Protein AF-A0A813GD10-F1 (afdb_monomer)

Sequence (220 aa):
MATANKQLLLKVVERIVGRTVEEEVDLGYETLPDTAGYKSSVVVMCLGNIDFAGPPCRTIEAAEDAAARKALGAFASAGALAQGPAKQLRLPQQPQVPPPPMMKTPTAKAPPGGRPLQTQWPPAPMHAISFAVKEEIQLLCHEAPLVKKLKTGNQIPHQQFFQQPTSVAEAASQIANAKGNLNQLISKLLGRSLDKADVEFTANELQGGNEFDCDARLVV

Solvent-accessible surface area (backbone atoms only — not comparable to full-atom values): 14039 Å² total; per-residue (Å²): 131,85,49,74,41,48,57,50,38,51,57,53,50,23,64,69,72,71,47,93,70,48,60,87,78,32,42,47,76,50,76,44,85,46,99,79,33,18,31,12,32,34,29,35,45,83,77,75,56,47,73,26,71,20,63,68,21,83,40,64,70,56,2,44,36,36,4,30,47,46,41,46,52,52,46,58,72,70,48,60,68,72,65,58,79,74,72,73,74,73,68,75,78,72,78,84,72,76,81,76,82,83,74,86,77,79,92,77,84,84,82,92,86,78,80,86,78,81,80,78,75,79,80,76,70,72,72,64,57,62,51,59,56,51,56,56,53,52,58,71,64,67,76,66,82,89,77,79,88,81,91,78,91,79,94,70,94,73,73,94,67,87,74,74,64,92,42,73,71,50,42,53,51,54,52,54,52,52,54,52,53,50,53,54,50,52,20,62,76,68,74,45,88,74,56,80,80,37,50,47,77,48,75,44,80,41,96,78,87,80,50,71,49,76,48,78,45,80,50,129

Foldseek 3Di:
DQDPLNVVLQVLVCQLLVHRDDCVPQKDKDWDADPQAIKIKIFGVSVPRDIFTFDHDNDPNVNSSRNSVRVVVVCVVLCSVVCDPPPPPPPPPDPPDDDPPDDDDDDDDDDPDDDDDDDDDDDDDPVVLQSVLVVVVVVVPPPPDPDDDDDDDDDDPDDDDDDDQPDPVSVVVVVVVVVVVSQVVSCVVVVHHDDPVQKDWDWDDDPPNPDIDIDIDGRD

Radius of gyration: 26.59 Å; Cα contacts (8 Å, |Δi|>4): 189; chains: 1; bounding box: 62×78×59 Å

Nearest PDB structures (foldseek):
  2db2-assembly1_A  TM=7.242E-01  e=1.914E-02  Homo sapiens
  6i3r-assembly1_A  TM=2.871E-01  e=1.244E-02  Drosophila melanogaster

Mean predicted aligned error: 18.16 Å

pLDDT: mean 73.55, std 21.77, range [34.91, 98.5]

Organism: Polarella glacialis (NCBI:txid89957)

Structure (mmCIF, N/CA/C/O backbone):
data_AF-A0A813GD10-F1
#
_entry.id   AF-A0A813GD10-F1
#
loop_
_atom_site.group_PDB
_atom_site.id
_atom_site.type_symbol
_atom_site.label_atom_id
_atom_site.label_alt_id
_atom_site.label_comp_id
_atom_site.label_asym_id
_atom_site.label_entity_id
_atom_site.label_seq_id
_atom_site.pdbx_PDB_ins_code
_atom_site.Cartn_x
_atom_site.Cartn_y
_atom_site.Cartn_z
_atom_site.occupancy
_atom_site.B_iso_or_equiv
_atom_site.auth_seq_id
_atom_site.auth_comp_id
_atom_site.auth_asym_id
_atom_site.auth_atom_id
_atom_site.pdbx_PDB_model_num
ATOM 1 N N . MET A 1 1 ? 2.868 12.737 -14.064 1.00 69.44 1 MET A N 1
ATOM 2 C CA . MET A 1 1 ? 1.414 12.455 -14.021 1.00 69.44 1 MET A CA 1
ATOM 3 C C . MET A 1 1 ? 1.203 11.284 -13.076 1.00 69.44 1 MET A C 1
ATOM 5 O O . MET A 1 1 ? 1.984 10.347 -13.155 1.00 69.44 1 MET A O 1
ATOM 9 N N . ALA A 1 2 ? 0.208 11.321 -12.187 1.00 80.44 2 ALA A N 1
ATOM 10 C CA . ALA A 1 2 ? -0.085 10.173 -11.325 1.00 80.44 2 ALA A CA 1
ATOM 11 C C . ALA A 1 2 ? -0.602 8.994 -12.168 1.00 80.44 2 ALA A C 1
ATOM 13 O O . ALA A 1 2 ? -1.498 9.179 -12.996 1.00 80.44 2 ALA A O 1
ATOM 14 N N . THR A 1 3 ? -0.042 7.796 -11.975 1.00 92.31 3 THR A N 1
ATOM 15 C CA . THR A 1 3 ? -0.497 6.588 -12.678 1.00 92.31 3 THR A CA 1
ATOM 16 C C . THR A 1 3 ? -1.867 6.139 -12.158 1.00 92.31 3 THR A C 1
ATOM 18 O O . THR A 1 3 ? -2.314 6.546 -11.080 1.00 92.31 3 THR A O 1
ATOM 21 N N . ALA A 1 4 ? -2.556 5.283 -12.917 1.00 95.31 4 ALA A N 1
ATOM 22 C CA . ALA A 1 4 ? -3.886 4.802 -12.546 1.00 95.31 4 ALA A CA 1
ATOM 23 C C . ALA A 1 4 ? -3.896 4.093 -11.177 1.00 95.31 4 ALA A C 1
ATOM 25 O O . ALA A 1 4 ? -4.815 4.313 -10.384 1.00 95.31 4 ALA A O 1
ATOM 26 N N . ASN A 1 5 ? -2.861 3.300 -10.862 1.00 97.31 5 ASN A N 1
ATOM 27 C CA . ASN A 1 5 ? -2.792 2.592 -9.582 1.00 97.31 5 ASN A CA 1
ATOM 28 C C . ASN A 1 5 ? -2.482 3.525 -8.407 1.00 97.31 5 ASN A C 1
ATOM 30 O O . ASN A 1 5 ? -3.017 3.300 -7.324 1.00 97.31 5 ASN A O 1
ATOM 34 N N . LYS A 1 6 ? -1.711 4.603 -8.609 1.00 96.31 6 LYS A N 1
ATOM 35 C CA . LYS A 1 6 ? -1.476 5.617 -7.565 1.00 96.31 6 LYS A CA 1
ATOM 36 C C . LYS A 1 6 ? -2.771 6.301 -7.135 1.00 96.31 6 LYS A C 1
ATOM 38 O O . LYS A 1 6 ? -3.069 6.376 -5.946 1.00 96.31 6 LYS A O 1
ATOM 43 N N . GLN A 1 7 ? -3.582 6.732 -8.103 1.00 96.31 7 GLN A N 1
ATOM 44 C CA . GLN A 1 7 ? -4.877 7.357 -7.812 1.00 96.31 7 GLN A CA 1
ATOM 45 C C . GLN A 1 7 ? -5.851 6.388 -7.137 1.00 96.31 7 GLN A C 1
ATOM 47 O O . GLN A 1 7 ? -6.640 6.788 -6.280 1.00 96.31 7 GLN A O 1
ATOM 52 N N . LEU A 1 8 ? -5.823 5.111 -7.529 1.00 96.75 8 LEU A N 1
ATOM 53 C CA . LEU A 1 8 ? -6.654 4.093 -6.899 1.00 96.75 8 LEU A CA 1
ATOM 54 C C . LEU A 1 8 ? -6.208 3.826 -5.455 1.00 96.75 8 LEU A C 1
ATOM 56 O O . LEU A 1 8 ? -7.061 3.741 -4.575 1.00 96.75 8 LEU A O 1
ATOM 60 N N . LEU A 1 9 ? -4.897 3.750 -5.208 1.00 96.81 9 LEU A N 1
ATOM 61 C CA . LEU A 1 9 ? -4.332 3.589 -3.870 1.00 96.81 9 LEU A CA 1
ATOM 62 C C . LEU A 1 9 ? -4.728 4.752 -2.958 1.00 96.81 9 LEU A C 1
ATOM 64 O O . LEU A 1 9 ? -5.244 4.496 -1.876 1.00 96.81 9 LEU A O 1
ATOM 68 N N . LEU A 1 10 ? -4.590 5.999 -3.423 1.00 96.31 10 LEU A N 1
ATOM 69 C CA . LEU A 1 10 ? -5.046 7.190 -2.697 1.00 96.31 10 LEU A CA 1
ATOM 70 C C . LEU A 1 10 ? -6.501 7.047 -2.239 1.00 96.31 10 LEU A C 1
ATOM 72 O O . LEU A 1 10 ? -6.774 7.120 -1.048 1.00 96.31 10 LEU A O 1
ATOM 76 N N . LYS A 1 11 ? -7.424 6.720 -3.151 1.00 96.12 11 LYS A N 1
ATOM 77 C CA . LYS A 1 11 ? -8.853 6.553 -2.819 1.00 96.12 11 LYS A CA 1
ATOM 78 C C . LYS A 1 11 ? -9.119 5.446 -1.799 1.00 96.12 11 LYS A C 1
ATOM 80 O O . LYS A 1 11 ? -10.057 5.547 -1.006 1.00 96.12 11 LYS A O 1
ATOM 85 N N . VAL A 1 12 ? -8.351 4.357 -1.852 1.00 96.06 12 VAL A N 1
ATOM 86 C CA . VAL A 1 12 ? -8.464 3.264 -0.878 1.00 96.06 12 VAL A CA 1
ATOM 87 C C . VAL A 1 12 ? -7.982 3.734 0.490 1.00 96.06 12 VAL A C 1
ATOM 89 O O . VAL A 1 12 ? -8.696 3.548 1.470 1.00 96.06 12 VAL A O 1
ATOM 92 N N . VAL A 1 13 ? -6.830 4.398 0.554 1.00 95.75 13 VAL A N 1
ATOM 93 C CA . VAL A 1 13 ? -6.274 4.919 1.807 1.00 95.75 13 VAL A CA 1
ATOM 94 C C . VAL A 1 13 ? -7.184 6.000 2.401 1.00 95.75 13 VAL A C 1
ATOM 96 O O . VAL A 1 13 ? -7.500 5.928 3.584 1.00 95.75 13 VAL A O 1
ATOM 99 N N . GLU A 1 14 ? -7.719 6.923 1.597 1.00 96.00 14 GLU A N 1
ATOM 100 C CA . GLU A 1 14 ? -8.710 7.924 2.034 1.00 96.00 14 GLU A CA 1
ATOM 101 C C . GLU A 1 14 ? -9.935 7.277 2.684 1.00 96.00 14 GLU A C 1
ATOM 103 O O . GLU A 1 14 ? -10.419 7.735 3.721 1.00 96.00 14 GLU A O 1
ATOM 108 N N . ARG A 1 15 ? -10.427 6.177 2.101 1.00 94.44 15 ARG A N 1
ATOM 109 C CA . ARG A 1 15 ? -11.555 5.427 2.662 1.00 94.44 15 ARG A CA 1
ATOM 110 C C . ARG A 1 15 ? -11.208 4.794 4.010 1.00 94.44 15 ARG A C 1
ATOM 112 O O . ARG A 1 15 ? -12.066 4.790 4.886 1.00 94.44 15 ARG A O 1
ATOM 119 N N . ILE A 1 16 ? -9.999 4.255 4.159 1.00 92.69 16 ILE A N 1
ATOM 120 C CA . ILE A 1 16 ? -9.554 3.583 5.389 1.00 92.69 16 ILE A CA 1
ATOM 121 C C . ILE A 1 16 ? -9.336 4.601 6.512 1.00 92.69 16 ILE A C 1
ATOM 123 O O . ILE A 1 16 ? -9.798 4.391 7.630 1.00 92.69 16 ILE A O 1
ATOM 127 N N . VAL A 1 17 ? -8.656 5.712 6.219 1.00 94.31 17 VAL A N 1
ATOM 128 C CA . VAL A 1 17 ? -8.309 6.727 7.226 1.00 94.31 17 VAL A CA 1
ATOM 129 C C . VAL A 1 17 ? -9.511 7.628 7.549 1.00 94.31 17 VAL A C 1
ATOM 131 O O . VAL A 1 17 ? -9.606 8.167 8.649 1.00 94.31 17 VAL A O 1
ATOM 134 N N . GLY A 1 18 ? -10.448 7.800 6.612 1.00 94.31 18 GLY A N 1
ATOM 135 C CA . GLY A 1 18 ? -11.627 8.651 6.796 1.00 94.31 18 GLY A CA 1
ATOM 136 C C . GLY A 1 18 ? -11.335 10.154 6.707 1.00 94.31 18 GLY A C 1
ATOM 137 O O . GLY A 1 18 ? -12.137 10.964 7.171 1.00 94.31 18 GLY A O 1
ATOM 138 N N . ARG A 1 19 ? -10.202 10.539 6.109 1.00 95.38 19 ARG A N 1
ATOM 139 C CA . ARG A 1 19 ? -9.836 11.927 5.781 1.00 95.38 19 ARG A CA 1
ATOM 140 C C . ARG A 1 19 ? -9.257 12.007 4.371 1.00 95.38 19 ARG A C 1
ATOM 142 O O . ARG A 1 19 ? -8.894 10.983 3.798 1.00 95.38 19 ARG A O 1
ATOM 149 N N . THR A 1 20 ? -9.133 13.223 3.848 1.00 96.69 20 THR A N 1
ATOM 150 C CA . THR A 1 20 ? -8.376 13.486 2.619 1.00 96.69 20 THR A CA 1
ATOM 151 C C . THR A 1 20 ? -6.901 13.149 2.837 1.00 96.69 20 THR A C 1
ATOM 153 O O . THR A 1 20 ? -6.334 13.482 3.885 1.00 96.69 20 THR A O 1
ATOM 156 N N . VAL A 1 21 ? -6.309 12.465 1.862 1.00 96.75 21 VAL A N 1
ATOM 157 C CA . VAL A 1 21 ? -4.923 11.986 1.888 1.00 96.75 21 VAL A CA 1
ATOM 158 C C . VAL A 1 21 ? -4.139 12.770 0.847 1.00 96.75 21 VAL A C 1
ATOM 160 O O . VAL A 1 21 ? -4.558 12.863 -0.306 1.00 96.75 21 VAL A O 1
ATOM 163 N N . GLU A 1 22 ? -3.009 13.341 1.247 1.00 95.88 22 GLU A N 1
ATOM 164 C CA . GLU A 1 22 ? -2.137 14.095 0.345 1.00 95.88 22 GLU A CA 1
ATOM 165 C C . GLU A 1 22 ? -0.986 13.204 -0.119 1.00 95.88 22 GLU A C 1
ATOM 167 O O . GLU A 1 22 ? -0.310 12.590 0.703 1.00 95.88 22 GLU A O 1
ATOM 172 N N . GLU A 1 23 ? -0.748 13.128 -1.434 1.00 93.94 23 GLU A N 1
ATOM 173 C CA . GLU A 1 23 ? 0.277 12.235 -1.998 1.00 93.94 23 GLU A CA 1
ATOM 174 C C . GLU A 1 23 ? 1.654 12.501 -1.374 1.00 93.94 23 GLU A C 1
ATOM 176 O O . GLU A 1 23 ? 2.290 11.565 -0.919 1.00 93.94 23 GLU A O 1
ATOM 181 N N . GLU A 1 24 ? 2.076 13.761 -1.247 1.00 92.62 24 GLU A N 1
ATOM 182 C CA . GLU A 1 24 ? 3.416 14.107 -0.743 1.00 92.62 24 GLU A CA 1
ATOM 183 C C . GLU A 1 24 ? 3.611 13.867 0.763 1.00 92.62 24 GLU A C 1
ATOM 185 O O . GLU A 1 24 ? 4.741 13.672 1.209 1.00 92.62 24 GLU A O 1
ATOM 190 N N . VAL A 1 25 ? 2.533 13.897 1.550 1.00 96.88 25 VAL A N 1
ATOM 191 C CA . VAL A 1 25 ? 2.600 13.824 3.021 1.00 96.88 25 VAL A CA 1
ATOM 192 C C . VAL A 1 25 ? 2.298 12.417 3.520 1.00 96.88 25 VAL A C 1
ATOM 194 O O . VAL A 1 25 ? 2.933 11.931 4.450 1.00 96.88 25 VAL A O 1
ATOM 197 N N . ASP A 1 26 ? 1.314 11.759 2.915 1.00 97.62 26 ASP A N 1
ATOM 198 C CA . ASP A 1 26 ? 0.791 10.490 3.405 1.00 97.62 26 ASP A CA 1
ATOM 199 C C . ASP A 1 26 ? 1.327 9.275 2.631 1.00 97.62 26 ASP A C 1
ATOM 201 O O . ASP A 1 26 ? 1.277 8.158 3.159 1.00 97.62 26 ASP A O 1
ATOM 205 N N . LEU A 1 27 ? 1.830 9.468 1.402 1.00 96.94 27 LEU A N 1
ATOM 206 C CA . LEU A 1 27 ? 2.343 8.411 0.524 1.00 96.94 27 LEU A CA 1
ATOM 207 C C . LEU A 1 27 ? 3.759 8.728 0.014 1.00 96.94 27 LEU A C 1
ATOM 209 O O . LEU A 1 27 ? 3.954 9.376 -1.009 1.00 96.94 27 LEU A O 1
ATOM 213 N N . GLY A 1 28 ? 4.780 8.180 0.668 1.00 96.75 28 GLY A N 1
ATOM 214 C CA . GLY A 1 28 ? 6.154 8.281 0.171 1.00 96.75 28 GLY A CA 1
ATOM 215 C C . GLY A 1 28 ? 6.427 7.252 -0.925 1.00 96.75 28 GLY A C 1
ATOM 216 O O . GLY A 1 28 ? 6.213 6.066 -0.699 1.00 96.75 28 GLY A O 1
ATOM 217 N N . TYR A 1 29 ? 6.938 7.666 -2.087 1.00 97.25 29 TYR A N 1
ATOM 218 C CA . TYR A 1 29 ? 7.522 6.744 -3.069 1.00 97.25 29 TYR A CA 1
ATOM 219 C C . TYR A 1 29 ? 9.041 6.860 -3.035 1.00 97.25 29 TYR A C 1
ATOM 221 O O . TYR A 1 29 ? 9.592 7.950 -3.179 1.00 97.25 29 TYR A O 1
ATOM 229 N N . GLU A 1 30 ? 9.716 5.727 -2.890 1.00 97.62 30 GLU A N 1
ATOM 230 C CA . GLU A 1 30 ? 11.165 5.630 -3.003 1.00 97.62 30 GLU A CA 1
ATOM 231 C C . GLU A 1 30 ? 11.500 4.726 -4.183 1.00 97.62 30 GLU A C 1
ATOM 233 O O . GLU A 1 30 ? 11.037 3.589 -4.261 1.00 97.62 30 GLU A O 1
ATOM 238 N N . THR A 1 31 ? 12.292 5.234 -5.124 1.00 98.19 31 THR A N 1
ATOM 239 C CA . THR A 1 31 ? 12.713 4.472 -6.299 1.00 98.19 31 THR A CA 1
ATOM 240 C C . THR A 1 31 ? 14.226 4.375 -6.331 1.00 98.19 31 THR A C 1
ATOM 242 O O . THR A 1 31 ? 14.930 5.382 -6.360 1.00 98.19 31 THR A O 1
ATOM 245 N N . LEU A 1 32 ? 14.719 3.142 -6.373 1.00 98.00 32 LEU A N 1
ATOM 246 C CA . LEU A 1 32 ? 16.133 2.811 -6.416 1.00 98.00 32 LEU A CA 1
ATOM 247 C C . LEU A 1 32 ? 16.477 2.167 -7.770 1.00 98.00 32 LEU A C 1
ATOM 249 O O . LEU A 1 32 ? 15.706 1.340 -8.275 1.00 98.00 32 LEU A O 1
ATOM 253 N N . PRO A 1 33 ? 17.618 2.524 -8.387 1.00 98.06 33 PRO A N 1
ATOM 254 C CA . PRO A 1 33 ? 18.112 1.815 -9.559 1.00 98.06 33 PRO A CA 1
ATOM 255 C C . PRO A 1 33 ? 18.536 0.391 -9.169 1.00 98.06 33 PRO A C 1
ATOM 257 O O . PRO A 1 33 ? 19.189 0.181 -8.149 1.00 98.06 33 PRO A O 1
ATOM 260 N N . ASP A 1 34 ? 18.174 -0.584 -9.996 1.00 97.00 34 ASP A N 1
ATOM 261 C CA . ASP A 1 34 ? 18.508 -2.000 -9.842 1.00 97.00 34 ASP A CA 1
ATOM 262 C C . ASP A 1 34 ? 19.165 -2.516 -11.132 1.00 97.00 34 ASP A C 1
ATOM 264 O O . ASP A 1 34 ? 19.007 -1.955 -12.216 1.00 97.00 34 ASP A O 1
ATOM 268 N N . THR A 1 35 ? 19.887 -3.626 -11.041 1.00 96.81 35 THR A N 1
ATOM 269 C CA . THR A 1 35 ? 20.541 -4.291 -12.179 1.00 96.81 35 THR A CA 1
ATOM 270 C C . THR A 1 35 ? 19.583 -4.592 -13.339 1.00 96.81 35 THR A C 1
ATOM 272 O O . THR A 1 35 ? 19.995 -4.566 -14.498 1.00 96.81 35 THR A O 1
ATOM 275 N N . ALA A 1 36 ? 18.302 -4.836 -13.045 1.00 94.38 36 ALA A N 1
ATOM 276 C CA . ALA A 1 36 ? 17.256 -5.135 -14.024 1.00 94.38 36 ALA A CA 1
ATOM 277 C C . ALA A 1 36 ? 16.386 -3.922 -14.429 1.00 94.38 36 ALA A C 1
ATOM 279 O O . ALA A 1 36 ? 15.441 -4.087 -15.207 1.00 94.38 36 ALA A O 1
ATOM 280 N N . GLY A 1 37 ? 16.670 -2.717 -13.918 1.00 97.19 37 GLY A N 1
ATOM 281 C CA . GLY A 1 37 ? 15.892 -1.505 -14.182 1.00 97.19 37 GLY A CA 1
ATOM 282 C C . GLY A 1 37 ? 15.732 -0.629 -12.940 1.00 97.19 37 GLY A C 1
ATOM 283 O O . GLY A 1 37 ? 16.706 -0.159 -12.368 1.00 97.19 37 GLY A O 1
ATOM 284 N N . TYR A 1 38 ? 14.493 -0.391 -12.528 1.00 98.50 38 TYR A N 1
ATOM 285 C CA . TYR A 1 38 ? 14.133 0.414 -11.366 1.00 98.50 38 TYR A CA 1
ATOM 286 C C . TYR A 1 38 ? 13.246 -0.403 -10.442 1.00 98.50 38 TYR A C 1
ATOM 288 O O . TYR A 1 38 ? 12.287 -1.034 -10.891 1.00 98.50 38 TYR A O 1
ATOM 296 N N . LYS A 1 39 ? 13.538 -0.365 -9.147 1.00 98.06 39 LYS A N 1
ATOM 297 C CA . LYS A 1 39 ? 12.694 -0.933 -8.101 1.00 98.06 39 LYS A CA 1
ATOM 298 C C . LYS A 1 39 ? 12.112 0.211 -7.290 1.00 98.06 39 LYS A C 1
ATOM 300 O O . LYS A 1 39 ? 12.844 1.113 -6.901 1.00 98.06 39 LYS A O 1
ATOM 305 N N . SER A 1 40 ? 10.810 0.169 -7.041 1.00 98.44 40 SER A N 1
ATOM 306 C CA . SER A 1 40 ? 10.131 1.184 -6.242 1.00 98.44 40 SER A CA 1
ATOM 307 C C . SER A 1 40 ? 9.428 0.550 -5.047 1.00 98.44 40 SER A C 1
ATOM 309 O O . SER A 1 40 ? 8.939 -0.584 -5.129 1.00 98.44 40 SER A O 1
ATOM 311 N N . SER A 1 41 ? 9.392 1.282 -3.943 1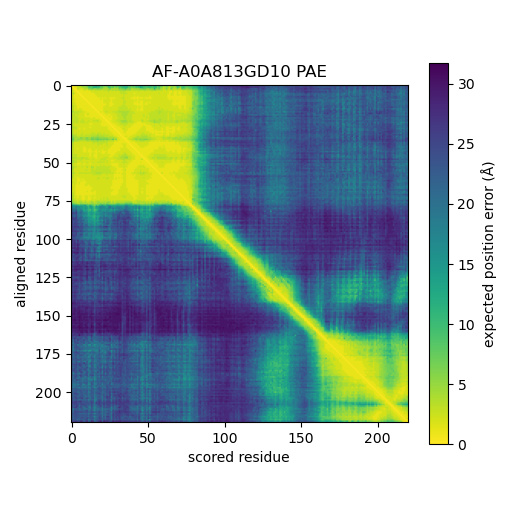.00 98.06 41 SER A N 1
ATOM 312 C CA . SER A 1 41 ? 8.604 0.999 -2.749 1.00 98.06 41 SER A CA 1
ATOM 313 C C . SER A 1 41 ? 7.707 2.186 -2.427 1.00 98.06 41 SER A C 1
ATOM 315 O O . SER A 1 41 ? 8.104 3.338 -2.589 1.00 98.06 41 SER A O 1
ATOM 317 N N . VAL A 1 42 ? 6.489 1.896 -1.969 1.00 98.12 42 VAL A N 1
ATOM 318 C CA . VAL A 1 42 ? 5.553 2.901 -1.454 1.00 98.12 42 VAL A CA 1
ATOM 319 C C . VAL A 1 42 ? 5.417 2.744 0.056 1.00 98.12 42 VAL A C 1
ATOM 321 O O . VAL A 1 42 ? 5.217 1.632 0.534 1.00 98.12 42 VAL A O 1
ATOM 324 N N . VAL A 1 43 ? 5.520 3.844 0.795 1.00 97.88 43 VAL A N 1
ATOM 325 C CA . VAL A 1 43 ? 5.377 3.916 2.252 1.00 97.88 43 VAL A CA 1
ATOM 326 C C . VAL A 1 43 ? 4.098 4.675 2.579 1.00 97.88 43 VAL A C 1
ATOM 328 O O . VAL A 1 43 ? 3.954 5.847 2.228 1.00 97.88 43 VAL A O 1
ATOM 331 N N . VAL A 1 44 ? 3.163 4.015 3.260 1.00 97.44 44 VAL A N 1
ATOM 332 C CA . VAL A 1 44 ? 1.880 4.598 3.670 1.00 97.44 44 VAL A CA 1
ATOM 333 C C . VAL A 1 44 ? 2.010 5.134 5.094 1.00 97.44 44 VAL A C 1
ATOM 335 O O . VAL A 1 44 ? 1.802 4.413 6.073 1.00 97.44 44 VAL A O 1
ATOM 338 N N . MET A 1 45 ? 2.381 6.409 5.221 1.00 97.00 45 MET A N 1
ATOM 339 C CA . MET A 1 45 ? 2.742 7.011 6.511 1.00 97.00 45 MET A CA 1
ATOM 340 C C . MET A 1 45 ? 1.549 7.096 7.467 1.00 97.00 45 MET A C 1
ATOM 342 O O . MET A 1 45 ? 1.656 6.788 8.654 1.00 97.00 45 MET A O 1
ATOM 346 N N . CYS A 1 46 ? 0.372 7.423 6.932 1.00 94.88 46 CYS A N 1
ATOM 347 C CA . CYS A 1 46 ? -0.864 7.576 7.701 1.00 94.88 46 CYS A CA 1
ATOM 348 C C . CYS A 1 46 ? -1.400 6.281 8.340 1.00 94.88 46 CYS A C 1
ATOM 350 O O . CYS A 1 46 ? -2.259 6.360 9.216 1.00 94.88 46 CYS A O 1
ATOM 352 N N . LEU A 1 47 ? -0.893 5.111 7.935 1.00 93.31 47 LEU A N 1
ATOM 353 C CA . LEU A 1 47 ? -1.269 3.801 8.479 1.00 93.31 47 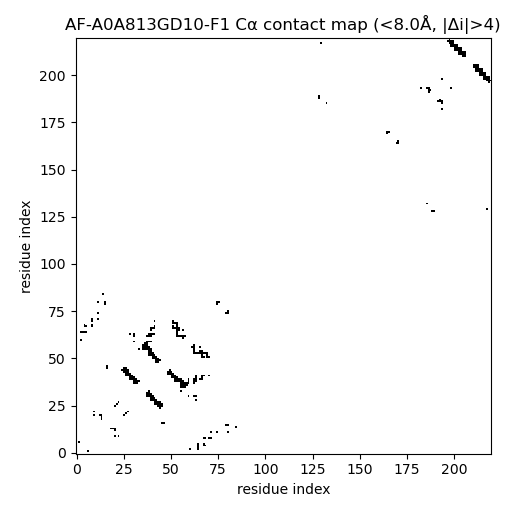LEU A CA 1
ATOM 354 C C . LEU A 1 47 ? -0.136 3.154 9.289 1.00 93.31 47 LEU A C 1
ATOM 356 O O . LEU A 1 47 ? -0.110 1.940 9.447 1.00 93.31 47 LEU A O 1
ATOM 360 N N . GLY A 1 48 ? 0.796 3.956 9.813 1.00 91.50 48 GLY A N 1
ATOM 361 C CA . GLY A 1 48 ? 1.906 3.460 10.632 1.00 91.50 48 GLY A CA 1
ATOM 362 C C . GLY A 1 48 ? 3.179 3.162 9.841 1.00 91.50 48 GLY A C 1
ATOM 363 O O . GLY A 1 48 ? 3.938 2.285 10.235 1.00 91.50 48 GLY A O 1
ATOM 364 N N . ASN A 1 49 ? 3.430 3.900 8.753 1.00 94.12 49 ASN A N 1
ATOM 365 C CA . ASN A 1 49 ? 4.626 3.771 7.907 1.00 94.12 49 ASN A CA 1
ATOM 366 C C . ASN A 1 49 ? 4.814 2.373 7.296 1.00 94.12 49 ASN A C 1
ATOM 368 O O . ASN A 1 49 ? 5.930 1.865 7.234 1.00 94.12 49 ASN A O 1
ATOM 372 N N . ILE A 1 50 ? 3.725 1.757 6.833 1.00 95.00 50 ILE A N 1
ATOM 373 C CA . ILE A 1 50 ? 3.774 0.432 6.205 1.00 95.00 50 ILE A CA 1
ATOM 374 C C . ILE A 1 50 ? 4.371 0.559 4.801 1.00 95.00 50 ILE A C 1
ATOM 376 O O . ILE A 1 50 ? 3.879 1.355 3.995 1.00 95.00 50 ILE A O 1
ATOM 380 N N . ASP A 1 51 ? 5.402 -0.229 4.500 1.00 96.81 51 ASP A N 1
ATOM 381 C CA . ASP A 1 51 ? 6.083 -0.231 3.211 1.00 96.81 51 ASP A CA 1
ATOM 382 C C . ASP A 1 51 ? 5.655 -1.401 2.311 1.00 96.81 51 ASP A C 1
ATOM 384 O O . ASP A 1 51 ? 5.455 -2.538 2.738 1.00 96.81 51 ASP A O 1
ATOM 388 N N . PHE A 1 52 ? 5.522 -1.120 1.016 1.00 98.06 52 PHE A N 1
ATOM 389 C CA . PHE A 1 52 ? 5.194 -2.113 0.001 1.00 98.06 52 PHE A CA 1
ATOM 390 C C . PHE A 1 52 ? 6.141 -1.983 -1.188 1.00 98.06 52 PHE A C 1
ATOM 392 O O . PHE A 1 52 ? 6.054 -1.044 -1.982 1.00 98.06 52 PHE A O 1
ATOM 399 N N . ALA A 1 53 ? 7.030 -2.961 -1.344 1.00 98.12 53 ALA A N 1
ATOM 400 C CA . ALA A 1 53 ? 7.960 -3.020 -2.466 1.00 98.12 53 ALA A CA 1
ATOM 401 C C . ALA A 1 53 ? 7.344 -3.720 -3.691 1.00 98.12 53 ALA A C 1
ATOM 403 O O . ALA A 1 53 ? 6.869 -4.858 -3.615 1.00 98.12 53 ALA A O 1
ATOM 404 N N . GLY A 1 54 ? 7.394 -3.049 -4.843 1.00 97.69 54 GLY A N 1
ATOM 405 C CA . GLY A 1 54 ? 7.011 -3.611 -6.137 1.00 97.69 54 GLY A CA 1
ATOM 406 C C . GLY A 1 54 ? 8.139 -4.418 -6.801 1.00 97.69 54 GLY A C 1
ATOM 407 O O . GLY A 1 54 ? 9.309 -4.289 -6.430 1.00 97.69 54 GLY A O 1
ATOM 408 N N . PRO A 1 55 ? 7.818 -5.261 -7.803 1.00 97.75 55 PRO A N 1
ATOM 409 C CA . PRO A 1 55 ? 8.826 -5.897 -8.651 1.00 97.75 55 PRO A CA 1
ATOM 410 C C . PRO A 1 55 ? 9.604 -4.862 -9.495 1.00 97.75 55 PRO A C 1
ATOM 412 O O . PRO A 1 55 ? 9.044 -3.815 -9.839 1.00 97.75 55 PRO A O 1
ATOM 415 N N . PRO A 1 56 ? 10.863 -5.153 -9.880 1.00 98.00 56 PRO A N 1
ATOM 416 C CA . PRO A 1 56 ? 11.658 -4.253 -10.708 1.00 98.00 56 PRO A CA 1
ATOM 417 C C . PRO A 1 56 ? 11.064 -4.112 -12.116 1.00 98.00 56 PRO A C 1
ATOM 419 O O . PRO A 1 56 ? 10.624 -5.089 -12.726 1.00 98.00 56 PRO A O 1
ATOM 422 N N . CYS A 1 57 ? 11.058 -2.887 -12.639 1.00 98.19 57 CYS A N 1
ATOM 423 C CA . CYS A 1 57 ? 10.511 -2.528 -13.947 1.00 98.19 57 CYS A CA 1
ATOM 424 C C . CYS A 1 57 ? 11.515 -1.699 -14.760 1.00 98.19 57 CYS A C 1
ATOM 426 O O . CYS A 1 57 ? 12.418 -1.079 -14.214 1.00 98.19 57 CYS A O 1
ATOM 428 N N . ARG A 1 58 ? 11.355 -1.638 -16.088 1.00 97.81 58 ARG A N 1
ATOM 429 C CA . ARG A 1 58 ? 12.309 -0.932 -16.973 1.00 97.81 58 ARG A CA 1
ATOM 430 C C . ARG A 1 58 ? 12.287 0.594 -16.846 1.00 97.81 58 ARG A C 1
ATOM 432 O O . ARG A 1 58 ? 13.236 1.250 -17.255 1.00 97.81 58 ARG A O 1
ATOM 439 N N . THR A 1 59 ? 11.209 1.154 -16.311 1.00 97.94 59 THR A N 1
ATOM 440 C CA . THR A 1 59 ? 10.980 2.599 -16.182 1.00 97.94 59 THR A CA 1
ATOM 441 C C . THR A 1 59 ? 10.528 2.922 -14.766 1.00 97.94 59 THR A C 1
ATOM 443 O O . THR A 1 59 ? 9.793 2.125 -14.180 1.00 97.94 59 THR A O 1
ATOM 446 N N . ILE A 1 60 ? 10.890 4.104 -14.264 1.00 97.50 60 ILE A N 1
ATOM 447 C CA . ILE A 1 60 ? 10.515 4.595 -12.927 1.00 97.50 60 ILE A CA 1
ATOM 448 C C . ILE A 1 60 ? 8.994 4.554 -12.726 1.00 97.50 60 ILE A C 1
ATOM 450 O O . ILE A 1 60 ? 8.521 3.929 -11.784 1.00 97.50 60 ILE A O 1
ATOM 454 N N . GLU A 1 61 ? 8.222 5.107 -13.666 1.00 97.12 61 GLU A N 1
ATOM 455 C CA . GLU A 1 61 ? 6.753 5.161 -13.570 1.00 97.12 61 GLU A CA 1
ATOM 456 C C . GLU A 1 61 ? 6.121 3.766 -13.435 1.00 97.12 61 GLU A C 1
ATOM 458 O O . GLU A 1 61 ? 5.225 3.557 -12.622 1.00 97.12 61 GLU A O 1
ATOM 463 N N . ALA A 1 62 ? 6.621 2.784 -14.193 1.00 97.31 62 ALA A N 1
ATOM 464 C CA . ALA A 1 62 ? 6.152 1.400 -14.108 1.00 97.31 62 ALA A CA 1
ATOM 465 C C . ALA A 1 62 ? 6.558 0.715 -12.792 1.00 97.31 62 ALA A C 1
ATOM 467 O O . ALA A 1 62 ? 5.804 -0.116 -12.290 1.00 97.31 62 ALA A O 1
ATOM 468 N N . ALA A 1 63 ? 7.725 1.050 -12.233 1.00 97.88 63 ALA A N 1
ATOM 469 C CA . ALA A 1 63 ? 8.163 0.523 -10.943 1.00 97.88 63 ALA A CA 1
ATOM 470 C C . ALA A 1 63 ? 7.266 1.041 -9.811 1.00 97.88 63 ALA A C 1
ATOM 472 O O . ALA A 1 63 ? 6.797 0.257 -8.986 1.00 97.88 63 ALA A O 1
ATOM 473 N N . GLU A 1 64 ? 6.973 2.342 -9.815 1.00 97.94 64 GLU A N 1
ATOM 474 C CA . GLU A 1 64 ? 6.061 2.976 -8.858 1.00 97.94 64 GLU A CA 1
ATOM 475 C C . GLU A 1 64 ? 4.635 2.42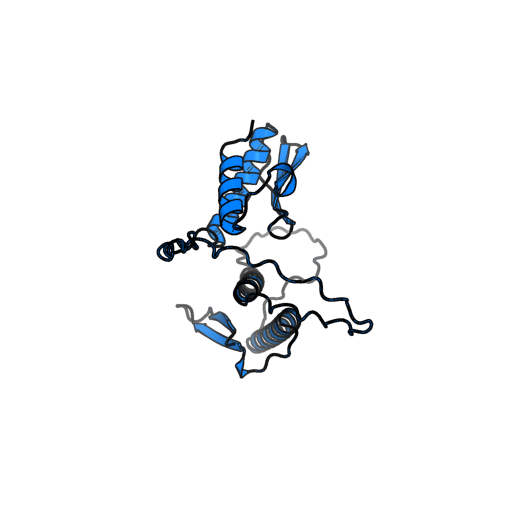6 -8.985 1.00 97.94 64 GLU A C 1
ATOM 477 O O . GLU A 1 64 ? 3.998 2.097 -7.985 1.00 97.94 64 GLU A O 1
ATOM 482 N N . ASP A 1 65 ? 4.144 2.256 -10.216 1.00 97.81 65 ASP A N 1
ATOM 483 C CA . ASP A 1 65 ? 2.840 1.648 -10.483 1.00 97.81 65 ASP A CA 1
ATOM 484 C C . ASP A 1 65 ? 2.768 0.200 -9.965 1.00 97.81 65 ASP A C 1
ATOM 486 O O . ASP A 1 65 ? 1.769 -0.220 -9.372 1.00 97.81 65 ASP A O 1
ATOM 490 N N . ALA A 1 66 ? 3.859 -0.558 -10.112 1.00 97.94 66 ALA A N 1
ATOM 491 C CA . ALA A 1 66 ? 3.964 -1.915 -9.599 1.00 97.94 66 ALA A CA 1
ATOM 492 C C . ALA A 1 66 ? 4.000 -1.972 -8.060 1.00 97.94 66 ALA A C 1
ATOM 494 O O . ALA A 1 66 ? 3.413 -2.897 -7.488 1.00 97.94 66 ALA A O 1
ATOM 495 N N . ALA A 1 67 ? 4.632 -0.997 -7.399 1.00 98.19 67 ALA A N 1
ATOM 496 C CA . ALA A 1 67 ? 4.612 -0.842 -5.943 1.00 98.19 67 ALA A CA 1
ATOM 497 C C . ALA A 1 67 ? 3.205 -0.491 -5.434 1.00 98.19 67 ALA A C 1
ATOM 499 O O . ALA A 1 67 ? 2.677 -1.171 -4.552 1.00 98.19 67 ALA A O 1
ATOM 500 N N . ALA A 1 68 ? 2.535 0.476 -6.072 1.00 98.12 68 ALA A N 1
ATOM 501 C CA . ALA A 1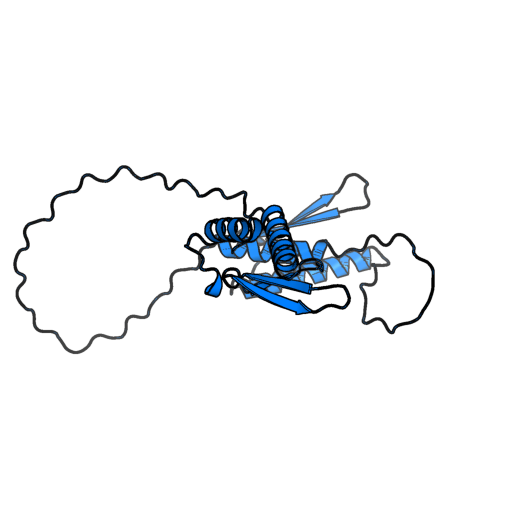 68 ? 1.157 0.848 -5.751 1.00 98.12 68 ALA A CA 1
ATOM 502 C C . ALA A 1 68 ? 0.189 -0.338 -5.906 1.00 98.12 68 ALA A C 1
ATOM 504 O O . ALA A 1 68 ? -0.655 -0.590 -5.045 1.00 98.12 68 ALA A O 1
ATOM 505 N N . ARG A 1 69 ? 0.350 -1.134 -6.970 1.00 97.94 69 ARG A N 1
ATOM 506 C CA . ARG A 1 69 ? -0.421 -2.367 -7.183 1.00 97.94 69 ARG A CA 1
ATOM 507 C C . ARG A 1 69 ? -0.185 -3.408 -6.084 1.00 97.94 69 ARG A C 1
ATOM 509 O O . ARG A 1 69 ? -1.127 -4.102 -5.702 1.00 97.94 69 ARG A O 1
ATOM 516 N N . LYS A 1 70 ? 1.044 -3.534 -5.572 1.00 98.06 70 LYS A N 1
ATOM 517 C CA . LYS A 1 70 ? 1.356 -4.442 -4.457 1.00 98.06 70 LYS A CA 1
ATOM 518 C C . LYS A 1 70 ? 0.649 -3.999 -3.173 1.00 98.06 70 LYS A C 1
ATOM 520 O O . LYS A 1 70 ? 0.021 -4.839 -2.531 1.00 98.06 70 LYS A O 1
ATOM 525 N N . ALA A 1 71 ? 0.686 -2.702 -2.863 1.00 97.25 71 ALA A N 1
ATOM 526 C CA . ALA A 1 71 ? -0.030 -2.120 -1.728 1.00 97.25 71 ALA A CA 1
ATOM 527 C C . ALA A 1 71 ? -1.549 -2.345 -1.832 1.00 97.25 71 ALA A C 1
ATOM 529 O O . ALA A 1 71 ? -2.177 -2.829 -0.895 1.00 97.25 71 ALA A O 1
ATOM 530 N N . LEU A 1 72 ? -2.141 -2.090 -3.005 1.00 97.19 72 LEU A N 1
ATOM 531 C CA . LEU A 1 72 ? -3.563 -2.349 -3.263 1.00 97.19 72 LEU A CA 1
ATOM 532 C C . LEU A 1 72 ? -3.955 -3.811 -3.014 1.00 97.19 72 LEU A C 1
ATOM 534 O O . LEU A 1 72 ? -5.005 -4.071 -2.429 1.00 97.19 72 LEU A O 1
ATOM 538 N N . GLY A 1 73 ? -3.112 -4.759 -3.432 1.00 96.06 73 GLY A N 1
ATOM 539 C CA . GLY A 1 73 ? -3.324 -6.181 -3.164 1.00 96.06 73 GLY A CA 1
ATOM 540 C C . GLY A 1 73 ? -3.362 -6.496 -1.668 1.00 96.06 73 GLY A C 1
ATOM 541 O O . GLY A 1 73 ? -4.250 -7.223 -1.229 1.00 96.06 73 GLY A O 1
ATOM 542 N N . ALA A 1 74 ? -2.456 -5.898 -0.888 1.00 94.94 74 ALA A N 1
ATOM 543 C CA . ALA A 1 74 ? -2.415 -6.065 0.563 1.00 94.94 74 ALA A CA 1
ATOM 544 C C . ALA A 1 74 ? -3.660 -5.479 1.254 1.00 94.94 74 ALA A C 1
ATOM 546 O O . ALA A 1 74 ? -4.276 -6.145 2.087 1.00 94.94 74 ALA A O 1
ATOM 547 N N . PHE A 1 75 ? -4.103 -4.280 0.854 1.00 94.06 75 PHE A N 1
ATOM 548 C CA . PHE A 1 75 ? -5.325 -3.668 1.396 1.00 94.06 75 PHE A CA 1
ATOM 549 C C . PHE A 1 75 ? -6.603 -4.417 1.003 1.00 94.06 75 PHE A C 1
ATOM 551 O O . PHE A 1 75 ? -7.568 -4.440 1.770 1.00 94.06 75 PHE A O 1
ATOM 558 N N . ALA A 1 76 ? -6.617 -5.055 -0.170 1.00 92.06 76 ALA A N 1
ATOM 559 C CA . ALA A 1 76 ? -7.719 -5.917 -0.576 1.00 92.06 76 ALA A CA 1
ATOM 560 C C . ALA A 1 76 ? -7.794 -7.189 0.285 1.00 92.06 76 ALA A C 1
ATOM 562 O O . ALA A 1 76 ? -8.888 -7.564 0.707 1.00 92.06 76 ALA A O 1
ATOM 563 N N . SER A 1 77 ? -6.653 -7.823 0.589 1.00 85.19 77 SER A N 1
ATOM 564 C CA . SER A 1 77 ? -6.604 -9.022 1.440 1.00 85.19 77 SER A CA 1
ATOM 565 C C . SER A 1 77 ? -6.864 -8.736 2.918 1.00 85.19 77 SER A C 1
ATOM 567 O O . SER A 1 77 ? -7.495 -9.551 3.583 1.00 85.19 77 SER A O 1
ATOM 569 N N . ALA A 1 78 ? -6.453 -7.571 3.423 1.00 80.88 78 ALA A N 1
ATOM 570 C CA . ALA A 1 78 ? -6.645 -7.178 4.822 1.00 80.88 78 ALA A CA 1
ATOM 571 C C . ALA A 1 78 ? -8.120 -6.903 5.192 1.00 80.88 78 ALA A C 1
ATOM 573 O O . ALA A 1 78 ? -8.425 -6.515 6.316 1.00 80.88 78 ALA A O 1
ATOM 574 N N . GLY A 1 79 ? -9.063 -7.055 4.253 1.00 68.44 79 GLY A N 1
ATOM 575 C CA . GLY A 1 79 ? -10.487 -6.828 4.509 1.00 68.44 79 GLY A CA 1
ATOM 576 C C . GLY A 1 79 ? -10.848 -5.360 4.757 1.00 68.44 79 GLY A C 1
ATOM 577 O O . GLY A 1 79 ? -12.008 -5.056 5.031 1.00 68.44 79 GLY A O 1
ATOM 578 N N . ALA A 1 80 ? -9.900 -4.432 4.593 1.00 57.19 80 ALA A N 1
ATOM 579 C CA . ALA A 1 80 ? -10.114 -2.997 4.771 1.00 57.19 80 ALA A CA 1
ATOM 580 C C . ALA A 1 80 ? -11.137 -2.421 3.767 1.00 57.19 80 ALA A C 1
ATOM 582 O O . ALA A 1 80 ? -11.751 -1.387 4.013 1.00 57.19 80 ALA A O 1
ATOM 583 N N . LEU A 1 81 ? -11.398 -3.125 2.658 1.00 53.00 81 LEU A N 1
ATOM 584 C CA . LEU A 1 81 ? -12.458 -2.781 1.704 1.00 53.00 81 LEU A CA 1
ATOM 585 C C . LEU A 1 81 ? -13.869 -3.225 2.136 1.00 53.00 81 LEU A C 1
ATOM 587 O O . LEU A 1 81 ? -14.842 -2.756 1.545 1.00 53.00 81 LEU A O 1
ATOM 591 N N . ALA A 1 82 ? -14.006 -4.109 3.132 1.00 47.94 82 ALA A N 1
ATOM 592 C CA . ALA A 1 82 ? -15.304 -4.646 3.554 1.00 47.94 82 ALA A CA 1
ATOM 593 C C . ALA A 1 82 ? -16.084 -3.692 4.474 1.00 47.94 82 ALA A C 1
ATOM 595 O O . ALA A 1 82 ? -17.309 -3.789 4.566 1.00 47.94 82 ALA A O 1
ATOM 596 N N . GLN A 1 83 ? -15.414 -2.722 5.100 1.00 46.75 83 GLN A N 1
ATOM 597 C CA . GLN A 1 83 ? -16.091 -1.621 5.775 1.00 46.75 83 GLN A CA 1
ATOM 598 C C . GLN A 1 83 ? -16.338 -0.512 4.754 1.00 46.75 83 GLN A C 1
ATOM 600 O O . GLN A 1 83 ? -15.606 0.469 4.647 1.00 46.75 83 GLN A O 1
ATOM 605 N N . GLY A 1 84 ? -17.386 -0.692 3.945 1.00 42.78 84 GLY A N 1
ATOM 606 C CA . GLY A 1 84 ? -17.964 0.436 3.221 1.00 42.78 84 GLY A CA 1
ATOM 607 C C . GLY A 1 84 ? -18.227 1.577 4.210 1.00 42.78 84 GLY A C 1
ATOM 608 O O . GLY A 1 84 ? -18.517 1.288 5.375 1.00 42.78 84 GLY A O 1
ATOM 609 N N . PRO A 1 85 ? -18.127 2.854 3.787 1.00 43.03 85 PRO A N 1
ATOM 610 C CA . PRO A 1 85 ? -18.451 3.960 4.672 1.00 43.03 85 PRO A CA 1
ATOM 611 C C . PRO A 1 85 ? -19.838 3.658 5.214 1.00 43.03 85 PRO A C 1
ATOM 613 O O . PRO A 1 85 ? -20.780 3.519 4.424 1.00 43.03 85 PRO A O 1
ATOM 616 N N . ALA A 1 86 ? -19.958 3.471 6.532 1.00 39.44 86 ALA A N 1
ATOM 617 C CA . ALA A 1 86 ? -21.257 3.478 7.164 1.00 39.44 86 ALA A CA 1
ATOM 618 C C . ALA A 1 86 ? -21.881 4.761 6.640 1.00 39.44 86 ALA A C 1
ATOM 620 O O . ALA A 1 86 ? -21.358 5.843 6.914 1.00 39.44 86 ALA A O 1
ATOM 621 N N . LYS A 1 87 ? -22.888 4.642 5.759 1.00 41.75 87 LYS A N 1
ATOM 622 C CA . LYS A 1 87 ? -23.695 5.784 5.357 1.00 41.75 87 LYS A CA 1
ATOM 623 C C . LYS A 1 87 ? -24.034 6.405 6.691 1.00 41.75 87 LYS A C 1
ATOM 625 O O . LYS A 1 87 ? -24.761 5.775 7.458 1.00 41.75 87 LYS A O 1
ATOM 630 N N . GLN A 1 88 ? -23.438 7.557 7.001 1.00 42.00 88 GLN A N 1
ATOM 631 C CA . GLN A 1 88 ? -23.927 8.390 8.074 1.00 42.00 88 GLN A CA 1
ATOM 632 C C . GLN A 1 88 ? -25.389 8.516 7.704 1.00 42.00 88 GLN A C 1
ATOM 634 O O . GLN A 1 88 ? -25.719 9.125 6.680 1.00 42.00 88 GLN A O 1
ATOM 639 N N . LEU A 1 89 ? -26.247 7.800 8.436 1.00 36.91 89 LEU A N 1
ATOM 640 C CA . LEU A 1 89 ? -27.663 8.053 8.403 1.00 36.91 89 LEU A CA 1
ATOM 641 C C . LEU A 1 89 ? -27.690 9.541 8.693 1.00 36.91 89 LEU A C 1
ATOM 643 O O . LEU A 1 89 ? -27.324 9.962 9.791 1.00 36.91 89 LEU A O 1
ATOM 647 N N . ARG A 1 90 ? -27.965 10.341 7.660 1.00 38.62 90 ARG A N 1
ATOM 648 C CA . ARG A 1 90 ? -28.259 11.747 7.836 1.00 38.62 90 ARG A CA 1
ATOM 649 C C . ARG A 1 90 ? -29.445 11.714 8.781 1.00 38.62 90 ARG A C 1
ATOM 651 O O . ARG A 1 90 ? -30.559 11.422 8.352 1.00 38.62 90 ARG A O 1
ATOM 658 N N . LEU A 1 91 ? -29.176 11.914 10.070 1.00 37.53 91 LEU A N 1
ATOM 659 C CA . LEU A 1 91 ? -30.207 12.248 11.028 1.00 37.53 91 LEU A CA 1
ATOM 660 C C . LEU A 1 91 ? -30.983 13.387 10.362 1.00 37.53 91 LEU A C 1
ATOM 662 O O . LEU A 1 91 ? -30.336 14.302 9.830 1.00 37.53 91 LEU A O 1
ATOM 666 N N . PRO A 1 92 ? -32.319 13.277 10.255 1.00 44.38 92 PRO A N 1
ATOM 667 C CA . PRO A 1 92 ? -33.127 14.292 9.600 1.00 44.38 92 PRO A CA 1
ATOM 668 C C . PRO A 1 92 ? -32.682 15.647 10.135 1.00 44.38 92 PRO A C 1
ATOM 670 O O . PRO A 1 92 ? -32.604 15.821 11.351 1.00 44.38 92 PRO A O 1
ATOM 673 N N . GLN A 1 93 ? -32.286 16.545 9.224 1.00 42.59 93 GLN A N 1
ATOM 674 C CA . GLN A 1 93 ? -31.853 17.894 9.572 1.00 42.59 93 GLN A CA 1
ATOM 675 C C . GLN A 1 93 ? -32.862 18.456 10.563 1.00 42.59 93 GLN A C 1
ATOM 677 O O . GLN A 1 93 ? -34.033 18.638 10.226 1.00 42.59 93 GLN A O 1
ATOM 682 N N . GLN A 1 94 ? -32.408 18.658 11.798 1.00 52.22 94 GLN A N 1
ATOM 683 C CA . GLN A 1 94 ? -33.217 19.294 12.816 1.00 52.22 94 GLN A CA 1
ATOM 684 C C . GLN A 1 94 ? -33.634 20.654 12.233 1.00 52.22 94 GLN A C 1
ATOM 686 O O . GLN A 1 94 ? -32.758 21.361 11.718 1.00 52.22 94 GLN A O 1
ATOM 691 N N . PRO A 1 95 ? -34.935 21.001 12.221 1.00 63.44 95 PRO A N 1
ATOM 692 C CA . PRO A 1 95 ? -35.398 22.280 11.703 1.00 63.44 95 PRO A CA 1
ATOM 693 C C . PRO A 1 95 ? -34.549 23.390 12.317 1.00 63.44 95 PRO A C 1
ATOM 695 O O . PRO A 1 95 ? -34.432 23.454 13.541 1.00 63.44 95 PRO A O 1
ATOM 698 N N . GLN A 1 96 ? -33.903 24.206 11.479 1.00 53.31 96 GLN A N 1
ATOM 699 C CA . GLN A 1 96 ? -33.103 25.330 11.951 1.00 53.31 96 GLN A CA 1
ATOM 700 C C . GLN A 1 96 ? -34.010 26.249 12.766 1.00 53.31 96 GLN A C 1
ATOM 702 O O . GLN A 1 96 ? -34.828 26.985 12.216 1.00 53.31 96 GLN A O 1
ATOM 707 N N . VAL A 1 97 ? -33.887 26.176 14.089 1.00 67.81 97 VAL A N 1
ATOM 708 C CA . VAL A 1 97 ? -34.507 27.148 14.978 1.00 67.81 97 VAL A CA 1
ATOM 709 C C . VAL A 1 97 ? -33.720 28.444 14.776 1.00 67.81 97 VAL A C 1
ATOM 711 O O . VAL A 1 97 ? -32.493 28.419 14.918 1.00 67.81 97 VAL A O 1
ATOM 714 N N . PRO A 1 98 ? -34.367 29.556 14.386 1.00 78.12 98 PRO A N 1
ATOM 715 C CA . PRO A 1 98 ? -33.673 30.822 14.215 1.00 78.12 98 PRO A CA 1
ATOM 716 C C . PRO A 1 98 ? -32.963 31.200 15.524 1.00 78.12 98 PRO A C 1
ATOM 718 O O . PRO A 1 98 ? -33.521 30.983 16.606 1.00 78.12 98 PRO A O 1
ATOM 721 N N . PRO A 1 99 ? -31.732 31.738 15.450 1.00 75.44 99 PRO A N 1
ATOM 722 C CA . PRO A 1 99 ? -30.973 32.096 16.637 1.00 75.44 99 PRO A CA 1
ATOM 723 C C . PRO A 1 99 ? -31.763 33.118 17.471 1.00 75.44 99 PRO A C 1
ATOM 725 O O . PRO A 1 99 ? -32.301 34.078 16.908 1.00 75.44 99 PRO A O 1
ATOM 728 N N . PRO A 1 100 ? -31.859 32.937 18.801 1.00 75.00 100 PRO A N 1
ATOM 729 C CA . PRO A 1 100 ? -32.546 33.893 19.653 1.00 75.00 100 PRO A CA 1
ATOM 730 C C . PRO A 1 100 ? -31.838 35.259 19.613 1.00 75.00 100 PRO A C 1
ATOM 732 O O . PRO A 1 100 ? -30.608 35.317 19.504 1.00 75.00 100 PRO A O 1
ATOM 735 N N . PRO A 1 101 ? -32.591 36.370 19.713 1.00 75.25 101 PRO A N 1
ATOM 736 C CA . PRO A 1 101 ? -32.019 37.708 19.738 1.00 75.25 101 PRO A CA 1
ATOM 737 C C . PRO A 1 101 ? -31.056 37.853 20.923 1.00 75.25 101 PRO A C 1
ATOM 739 O O . PRO A 1 101 ? -31.407 37.590 22.073 1.00 75.25 101 PRO A O 1
ATOM 742 N N . MET A 1 102 ? -29.824 38.269 20.621 1.00 59.50 102 MET A N 1
ATOM 743 C CA . MET A 1 102 ? -28.748 38.454 21.592 1.00 59.50 102 MET A CA 1
ATOM 744 C C . MET A 1 102 ? -29.134 39.503 22.644 1.00 59.50 102 MET A C 1
ATOM 746 O O . MET A 1 102 ? -29.130 40.706 22.375 1.00 59.50 102 MET A O 1
ATOM 750 N N . MET A 1 103 ? -29.419 39.059 23.869 1.00 63.25 103 MET A N 1
ATOM 751 C CA . MET A 1 103 ? -29.410 39.937 25.035 1.00 63.25 103 MET A CA 1
ATOM 752 C C . MET A 1 103 ? -27.962 40.260 25.413 1.00 63.25 103 MET A C 1
ATOM 754 O O . MET A 1 103 ? -27.122 39.375 25.561 1.00 63.25 103 MET A O 1
ATOM 758 N N . LYS A 1 104 ? -27.676 41.555 25.553 1.00 61.25 104 LYS A N 1
ATOM 759 C CA . LYS A 1 104 ? -26.380 42.094 25.974 1.00 61.25 104 LYS A CA 1
ATOM 760 C C . LYS A 1 104 ? -26.084 41.633 27.403 1.00 61.25 104 LYS A C 1
ATOM 762 O O . LYS A 1 104 ? -26.734 42.085 28.342 1.00 61.25 104 LYS A O 1
ATOM 767 N N . THR A 1 105 ? -25.110 40.747 27.571 1.00 57.50 105 THR A N 1
ATOM 768 C CA . THR A 1 105 ? -24.602 40.361 28.890 1.00 57.50 105 THR A CA 1
ATOM 769 C C . THR A 1 105 ? -23.720 41.468 29.477 1.00 57.50 105 THR A C 1
ATOM 771 O O . THR A 1 105 ? -22.834 41.963 28.776 1.00 57.50 105 THR A O 1
ATOM 774 N N . PRO A 1 106 ? -23.920 41.857 30.748 1.00 55.94 106 PRO A N 1
ATOM 775 C CA . PRO A 1 106 ? -23.046 42.792 31.442 1.00 55.94 106 PRO A CA 1
ATOM 776 C C . PRO A 1 106 ? -21.692 42.154 31.785 1.00 55.94 106 PRO A C 1
ATOM 778 O O . PRO A 1 106 ? -21.603 41.003 32.208 1.00 55.94 106 PRO A O 1
ATOM 781 N N . THR A 1 107 ? -20.639 42.948 31.614 1.00 51.59 107 THR A N 1
ATOM 782 C CA . THR A 1 107 ? -19.241 42.657 31.944 1.00 51.59 107 THR A CA 1
ATOM 783 C C . THR A 1 107 ? -19.081 42.312 33.428 1.00 51.59 107 THR A C 1
ATOM 785 O O . THR A 1 107 ? -19.117 43.198 34.281 1.00 51.59 107 THR A O 1
ATOM 788 N N . ALA A 1 108 ? -18.876 41.032 33.746 1.00 52.06 108 ALA A N 1
ATOM 789 C CA . ALA A 1 108 ? -18.521 40.581 35.088 1.00 52.06 108 ALA A CA 1
ATOM 790 C C . ALA A 1 108 ? -16.995 40.472 35.237 1.00 52.06 108 ALA A C 1
ATOM 792 O O . ALA A 1 108 ? -16.302 39.844 34.439 1.00 52.06 108 ALA A O 1
ATOM 793 N N . LYS A 1 109 ? -16.489 41.128 36.281 1.00 56.38 109 LYS A N 1
ATOM 794 C CA . LYS A 1 109 ? -15.086 41.219 36.693 1.00 56.38 109 LYS A CA 1
ATOM 795 C C . LYS A 1 109 ? -14.597 39.856 37.210 1.00 56.38 109 LYS A C 1
ATOM 797 O O . LYS A 1 109 ? -15.233 39.268 38.080 1.00 56.38 109 LYS A O 1
ATOM 802 N N . ALA A 1 110 ? -13.478 39.371 36.675 1.00 51.22 110 ALA A N 1
ATOM 803 C CA . ALA A 1 110 ? -12.896 38.068 37.001 1.00 51.22 110 ALA A CA 1
ATOM 804 C C . ALA A 1 110 ? -12.365 37.989 38.453 1.00 51.22 110 ALA A C 1
ATOM 806 O O . ALA A 1 110 ? -11.699 38.929 38.900 1.00 51.22 110 ALA A O 1
ATOM 807 N N . PRO A 1 111 ? -12.593 36.878 39.181 1.00 63.41 111 PRO A N 1
ATOM 808 C CA . PRO A 1 111 ? -11.904 36.583 40.434 1.00 63.41 111 PRO A CA 1
ATOM 809 C C . PRO A 1 111 ? -10.541 35.895 40.193 1.00 63.41 111 PRO A C 1
ATOM 811 O O . PRO A 1 111 ? -10.418 35.070 39.285 1.00 63.41 111 PRO A O 1
ATOM 814 N N . PRO A 1 112 ? -9.512 36.188 41.011 1.00 58.75 112 PRO A N 1
ATOM 815 C CA . PRO A 1 112 ? -8.231 35.494 40.967 1.00 58.75 112 PRO A CA 1
ATOM 816 C C . PRO A 1 112 ? -8.285 34.202 41.798 1.00 58.75 112 PRO A C 1
ATOM 818 O O . PRO A 1 112 ? -8.593 34.238 42.986 1.00 58.75 112 PRO A O 1
ATOM 821 N N . GLY A 1 113 ? -7.937 33.067 41.185 1.00 62.12 113 GLY A N 1
ATOM 822 C CA . GLY A 1 113 ? -7.648 31.818 41.901 1.00 62.12 113 GLY A CA 1
ATOM 823 C C . GLY A 1 113 ? -8.546 30.641 41.518 1.00 62.12 113 GLY A C 1
ATOM 824 O O . GLY A 1 113 ? -9.492 30.317 42.227 1.00 62.12 113 GLY A O 1
ATOM 825 N N . GLY A 1 114 ? -8.208 29.956 40.424 1.00 47.66 114 GLY A N 1
ATOM 826 C CA . GLY A 1 114 ? -8.819 28.686 40.024 1.00 47.66 114 GLY A CA 1
ATOM 827 C C . GLY A 1 114 ? -7.740 27.684 39.625 1.00 47.66 114 GLY A C 1
ATOM 828 O O . GLY A 1 114 ? -6.892 27.987 38.791 1.00 47.66 114 GLY A O 1
ATOM 829 N N . ARG A 1 115 ? -7.743 26.518 40.281 1.00 58.28 115 ARG A N 1
ATOM 830 C CA . ARG A 1 115 ? -6.799 25.404 40.094 1.00 58.28 115 ARG A CA 1
ATOM 831 C C . ARG A 1 115 ? -6.839 24.851 38.657 1.00 58.28 115 ARG A C 1
ATOM 833 O O . ARG A 1 115 ? -7.895 24.914 38.030 1.00 58.28 115 ARG A O 1
ATOM 840 N N . PRO A 1 116 ? -5.740 24.256 38.156 1.00 53.53 116 PRO A N 1
ATOM 841 C CA . PRO A 1 116 ? -5.731 23.609 36.849 1.00 53.53 116 PRO A CA 1
ATOM 842 C C . PRO A 1 116 ? -6.676 22.399 36.841 1.00 53.53 116 PRO A C 1
ATOM 844 O O . PRO A 1 116 ? -6.552 21.490 37.663 1.00 53.53 116 PRO A O 1
ATOM 847 N N . LEU A 1 117 ? -7.632 22.410 35.909 1.00 46.62 117 LEU A N 1
ATOM 848 C CA . LEU A 1 117 ? -8.476 21.266 35.577 1.00 46.62 117 LEU A CA 1
ATOM 849 C C . LEU A 1 117 ? -7.598 20.171 34.969 1.00 46.62 117 LEU A C 1
ATOM 851 O O . LEU A 1 117 ? -6.948 20.367 33.945 1.00 46.62 117 LEU A O 1
ATOM 855 N N . GLN A 1 118 ? -7.580 19.023 35.638 1.00 51.84 118 GLN A N 1
ATOM 856 C CA . GLN A 1 118 ? -6.940 17.804 35.175 1.00 51.84 118 GLN A CA 1
ATOM 857 C C . GLN A 1 118 ? -7.721 17.275 33.968 1.00 51.84 118 GLN A C 1
ATOM 859 O O . GLN A 1 118 ? -8.852 16.810 34.096 1.00 51.84 118 GLN A O 1
ATOM 864 N N . THR A 1 119 ? -7.123 17.393 32.787 1.00 41.22 119 THR A N 1
ATOM 865 C CA . THR A 1 119 ? -7.663 16.905 31.519 1.00 41.22 119 THR A CA 1
ATOM 866 C C . THR A 1 119 ? -7.756 15.379 31.561 1.00 41.22 119 THR A C 1
ATOM 868 O O . THR A 1 119 ? -6.750 14.687 31.409 1.00 41.22 119 THR A O 1
ATOM 871 N N . GLN A 1 120 ? -8.953 14.837 31.791 1.00 45.22 120 GLN A N 1
ATOM 872 C CA . GLN A 1 120 ? -9.224 13.432 31.495 1.00 45.22 120 GLN A CA 1
ATOM 873 C C . GLN A 1 120 ? -9.229 13.260 29.977 1.00 45.22 120 GLN A C 1
ATOM 875 O O . GLN A 1 120 ? -10.031 13.872 29.271 1.00 45.22 120 GLN A O 1
ATOM 880 N N . TRP A 1 121 ? -8.293 12.452 29.487 1.00 49.19 121 TRP A N 1
ATOM 881 C CA . TRP A 1 121 ? -8.268 12.005 28.103 1.00 49.19 121 TRP A CA 1
ATOM 882 C C . TRP A 1 121 ? -9.442 11.049 27.859 1.00 49.19 121 TRP A C 1
ATOM 884 O O . TRP A 1 121 ? -9.698 10.187 28.705 1.00 49.19 121 TRP A O 1
ATOM 894 N N . PRO A 1 122 ? -10.167 11.179 26.735 1.00 50.31 122 PRO A N 1
ATOM 895 C CA . PRO A 1 122 ? -11.209 10.227 26.388 1.00 50.31 122 PRO A CA 1
ATOM 896 C C . PRO A 1 122 ? -10.591 8.836 26.153 1.00 50.31 122 PRO A C 1
ATOM 898 O O . PRO A 1 122 ? -9.491 8.745 25.599 1.00 50.31 122 PRO A O 1
ATOM 901 N N . PRO A 1 123 ? -11.272 7.750 26.560 1.00 51.22 123 PRO A N 1
ATOM 902 C CA . PRO A 1 123 ? -10.816 6.393 26.287 1.00 51.22 123 PRO A CA 1
ATOM 903 C C . PRO A 1 123 ? -10.699 6.181 24.775 1.00 51.22 123 PRO A C 1
ATOM 905 O O . PRO A 1 123 ? -11.589 6.562 24.011 1.00 51.22 123 PRO A O 1
ATOM 908 N N . ALA A 1 124 ? -9.585 5.587 24.347 1.00 46.41 124 ALA A N 1
ATOM 909 C CA . ALA A 1 124 ? -9.367 5.241 22.951 1.00 46.41 124 ALA A CA 1
ATOM 910 C C . ALA A 1 124 ? -10.510 4.337 22.436 1.00 46.41 124 ALA A C 1
ATOM 912 O O . ALA A 1 124 ? -10.989 3.470 23.173 1.00 46.41 124 ALA A O 1
ATOM 913 N N . PRO A 1 125 ? -10.969 4.516 21.185 1.00 45.81 125 PRO A N 1
ATOM 914 C CA . PRO A 1 125 ? -12.042 3.705 20.625 1.00 45.81 125 PRO A CA 1
ATOM 915 C C . PRO A 1 125 ? -11.622 2.225 20.535 1.00 45.81 125 PRO A C 1
ATOM 917 O O . PRO A 1 125 ? -10.692 1.864 19.815 1.00 45.81 125 PRO A O 1
ATOM 920 N N . MET A 1 126 ? -12.359 1.366 21.247 1.00 44.56 126 MET A N 1
ATOM 921 C CA . MET A 1 126 ? -12.121 -0.078 21.446 1.00 44.56 126 MET A CA 1
ATOM 922 C C . MET A 1 126 ? -11.942 -0.902 20.155 1.00 44.56 126 MET A C 1
ATOM 924 O O . MET A 1 126 ? -11.346 -1.976 20.181 1.00 44.56 126 MET A O 1
ATOM 928 N N . HIS A 1 127 ? -12.418 -0.408 19.010 1.00 47.81 127 HIS A N 1
ATOM 929 C CA . HIS A 1 127 ? -12.296 -1.107 17.729 1.00 47.81 127 HIS A CA 1
ATOM 930 C C . HIS A 1 127 ? -10.863 -1.142 17.179 1.00 47.81 127 HIS A C 1
ATOM 932 O O . HIS A 1 127 ? -10.529 -2.084 16.469 1.00 47.81 127 HIS A O 1
ATOM 938 N N . ALA A 1 128 ? -10.000 -0.182 17.531 1.00 43.88 128 ALA A N 1
ATOM 939 C CA . ALA A 1 128 ? -8.621 -0.145 17.031 1.00 43.88 128 ALA A CA 1
ATOM 940 C C . ALA A 1 128 ? -7.742 -1.272 17.610 1.00 43.88 128 ALA A C 1
ATOM 942 O O . ALA A 1 128 ? -6.817 -1.745 16.956 1.00 43.88 128 ALA A O 1
ATOM 943 N N . ILE A 1 129 ? -8.059 -1.750 18.817 1.00 44.06 129 ILE A N 1
ATOM 944 C CA . ILE A 1 129 ? -7.237 -2.732 19.538 1.00 44.06 129 ILE A CA 1
ATOM 945 C C . ILE A 1 129 ? -7.520 -4.164 19.057 1.00 44.06 129 ILE A C 1
ATOM 947 O O . ILE A 1 129 ? -6.610 -4.985 18.974 1.00 44.06 129 ILE A O 1
ATOM 951 N N . SER A 1 130 ? -8.762 -4.458 18.656 1.00 45.22 130 SER A N 1
ATOM 952 C CA . SER A 1 130 ? -9.138 -5.787 18.151 1.00 45.22 130 SER A CA 1
ATOM 953 C C . SER A 1 130 ? -8.455 -6.156 16.828 1.00 45.22 130 SER A C 1
ATOM 955 O O . SER A 1 130 ? -8.326 -7.345 16.546 1.00 45.22 130 SER A O 1
ATOM 957 N N . PHE A 1 131 ? -8.052 -5.178 16.009 1.00 43.31 131 PHE A N 1
ATOM 958 C CA . PHE A 1 131 ? -7.420 -5.434 14.709 1.00 43.31 131 PHE A CA 1
ATOM 959 C C . PHE A 1 131 ? -5.910 -5.660 14.827 1.00 43.31 131 PHE A C 1
ATOM 961 O O . PHE A 1 131 ? -5.412 -6.623 14.251 1.00 43.31 131 PHE A O 1
ATOM 968 N N . ALA A 1 132 ? -5.210 -4.863 15.644 1.00 44.41 132 ALA A N 1
ATOM 969 C CA . ALA A 1 132 ? -3.770 -5.025 15.872 1.00 44.41 132 ALA A CA 1
ATOM 970 C C . ALA A 1 132 ? -3.422 -6.403 16.467 1.00 44.41 132 ALA A C 1
ATOM 972 O O . ALA A 1 132 ? -2.463 -7.043 16.050 1.00 44.41 132 ALA A O 1
ATOM 973 N N . VAL A 1 133 ? -4.253 -6.909 17.386 1.00 46.69 133 VAL A N 1
ATOM 974 C CA . VAL A 1 133 ? -4.061 -8.238 17.994 1.00 46.69 133 VAL A CA 1
ATOM 975 C C . VAL A 1 133 ? -4.320 -9.370 16.990 1.00 46.69 133 VAL A C 1
ATOM 977 O O . VAL A 1 133 ? -3.662 -10.405 17.045 1.00 46.69 133 VAL A O 1
ATOM 980 N N . LYS A 1 134 ? -5.254 -9.186 16.048 1.00 48.94 134 LYS A N 1
ATOM 981 C CA . LYS A 1 134 ? -5.618 -10.227 15.080 1.00 48.94 134 LYS A CA 1
ATOM 982 C C . LYS A 1 134 ? -4.550 -10.417 13.998 1.00 48.94 134 LYS A C 1
ATOM 984 O O . LYS A 1 134 ? -4.275 -11.554 13.629 1.00 48.94 134 LYS A O 1
ATOM 989 N N . GLU A 1 135 ? -3.930 -9.334 13.527 1.00 48.12 135 GLU A N 1
ATOM 990 C CA . GLU A 1 135 ? -2.863 -9.396 12.515 1.00 48.12 135 GLU A CA 1
ATOM 991 C C . GLU A 1 135 ? -1.581 -10.047 13.058 1.00 48.12 135 GLU A C 1
ATOM 993 O O . GLU A 1 135 ? -0.967 -10.874 12.384 1.00 48.12 135 GLU A O 1
ATOM 998 N N . GLU A 1 136 ? -1.219 -9.753 14.310 1.00 45.38 136 GLU A N 1
ATOM 999 C CA . GLU A 1 136 ? -0.009 -10.300 14.931 1.00 45.38 136 GLU A CA 1
ATOM 1000 C C . GLU A 1 136 ? -0.145 -11.802 15.252 1.00 45.38 136 GLU A C 1
ATOM 1002 O O . GLU A 1 136 ? 0.792 -12.573 15.040 1.00 45.38 136 GLU A O 1
ATOM 1007 N N . ILE A 1 137 ? -1.341 -12.258 15.658 1.00 50.50 137 ILE A N 1
ATOM 1008 C CA . ILE A 1 137 ? -1.641 -13.691 15.843 1.00 50.50 137 ILE A CA 1
ATOM 1009 C C . ILE A 1 137 ? -1.602 -14.440 14.501 1.00 50.50 137 ILE A C 1
ATOM 1011 O O . ILE A 1 137 ? -1.102 -15.562 14.430 1.00 50.50 137 ILE A O 1
ATOM 1015 N N . GLN A 1 138 ? -2.085 -13.826 13.418 1.00 49.97 138 GLN A N 1
ATOM 1016 C CA . GLN A 1 138 ? -2.127 -14.470 12.106 1.00 49.97 138 GLN A CA 1
ATOM 1017 C C . GLN A 1 138 ? -0.729 -14.624 11.480 1.00 49.97 138 GLN A C 1
ATOM 1019 O O . GLN A 1 138 ? -0.480 -15.635 10.814 1.00 49.97 138 GLN A O 1
ATOM 1024 N N . LEU A 1 139 ? 0.193 -13.690 11.758 1.00 47.41 139 LEU A N 1
ATOM 1025 C CA . LEU A 1 139 ? 1.616 -13.806 11.406 1.00 47.41 139 LEU A CA 1
ATOM 1026 C C . LEU A 1 139 ? 2.314 -14.940 12.174 1.00 47.41 139 LEU A C 1
ATOM 1028 O O . LEU A 1 139 ? 3.079 -15.698 11.583 1.00 47.41 139 LEU A O 1
ATOM 1032 N N . LEU A 1 140 ? 2.008 -15.104 13.465 1.00 46.22 140 LEU A N 1
ATOM 1033 C CA . LEU A 1 140 ? 2.565 -16.175 14.303 1.00 46.22 140 LEU A CA 1
ATOM 1034 C C . LEU A 1 140 ? 2.085 -17.581 13.894 1.00 46.22 140 LEU A C 1
ATOM 1036 O O . LEU A 1 140 ? 2.796 -18.555 14.134 1.00 46.22 140 LEU A O 1
ATOM 1040 N N . CYS A 1 141 ? 0.913 -17.702 13.259 1.00 42.22 141 CYS A N 1
ATOM 1041 C CA . CYS A 1 141 ? 0.353 -18.988 12.824 1.00 42.22 141 CYS A CA 1
ATOM 1042 C C . CYS A 1 141 ? 0.689 -19.379 11.368 1.00 42.22 141 CYS A C 1
ATOM 1044 O O . CYS A 1 141 ? 0.657 -20.567 11.054 1.00 42.22 141 CYS A O 1
ATOM 1046 N N . HIS A 1 142 ? 1.029 -18.434 10.477 1.00 41.34 142 HIS A N 1
ATOM 1047 C CA . HIS A 1 142 ? 1.318 -18.729 9.057 1.00 41.34 142 HIS A CA 1
ATOM 1048 C C . HIS A 1 142 ? 2.782 -19.093 8.746 1.00 41.34 142 HIS A C 1
ATOM 1050 O O . HIS A 1 142 ? 3.065 -19.546 7.636 1.00 41.34 142 HIS A O 1
ATOM 1056 N N . GLU A 1 143 ? 3.712 -18.976 9.698 1.00 38.25 143 GLU A N 1
ATOM 1057 C CA . GLU A 1 143 ? 5.109 -19.419 9.530 1.00 38.25 143 GLU A CA 1
ATOM 1058 C C . GLU A 1 143 ? 5.367 -20.859 10.034 1.00 38.25 143 GLU A C 1
ATOM 1060 O O . GLU A 1 143 ? 6.424 -21.173 10.579 1.00 38.25 143 GLU A O 1
ATOM 1065 N N . ALA A 1 144 ? 4.424 -21.780 9.807 1.00 39.19 144 ALA A N 1
ATOM 1066 C CA . ALA A 1 144 ? 4.672 -23.223 9.888 1.00 39.19 144 ALA A CA 1
ATOM 1067 C C . ALA A 1 144 ? 4.989 -23.764 8.475 1.00 39.19 144 ALA A C 1
ATOM 1069 O O . ALA A 1 144 ? 4.144 -23.681 7.580 1.00 39.19 144 ALA A O 1
ATOM 1070 N N . PRO A 1 145 ? 6.201 -24.284 8.193 1.00 48.72 145 PRO A N 1
ATOM 1071 C CA . PRO A 1 145 ? 6.658 -24.373 6.816 1.00 48.72 145 PRO A CA 1
ATOM 1072 C C . PRO A 1 145 ? 6.190 -25.657 6.115 1.00 48.72 145 PRO A C 1
ATOM 1074 O O . PRO A 1 145 ? 6.555 -26.777 6.477 1.00 48.72 145 PRO A O 1
ATOM 1077 N N . LEU A 1 146 ? 5.480 -25.472 5.001 1.00 39.66 146 LEU A N 1
ATOM 1078 C CA . LEU A 1 146 ? 5.378 -26.431 3.899 1.00 39.66 146 LEU A CA 1
ATOM 1079 C C . LEU A 1 146 ? 6.750 -26.562 3.204 1.00 39.66 146 LEU A C 1
ATOM 1081 O O . LEU A 1 146 ? 7.006 -25.926 2.184 1.00 39.66 146 LEU A O 1
ATOM 1085 N N . VAL A 1 147 ? 7.648 -27.412 3.718 1.00 38.06 147 VAL A N 1
ATOM 1086 C CA . VAL A 1 147 ? 8.881 -27.791 2.995 1.00 38.06 147 VAL A CA 1
ATOM 1087 C C . VAL A 1 147 ? 8.672 -29.109 2.254 1.00 38.06 147 VAL A C 1
ATOM 1089 O O . VAL A 1 147 ? 8.910 -30.200 2.773 1.00 38.06 147 VAL A O 1
ATOM 1092 N N . LYS A 1 148 ? 8.287 -29.020 0.977 1.00 41.88 148 LYS A N 1
ATOM 1093 C CA . LYS A 1 148 ? 8.547 -30.100 0.016 1.00 41.88 148 LYS A CA 1
ATOM 1094 C C . LYS A 1 148 ? 10.013 -30.022 -0.428 1.00 41.88 148 LYS A C 1
ATOM 1096 O O . LYS A 1 148 ? 10.413 -29.087 -1.106 1.00 41.88 148 LYS A O 1
ATOM 1101 N N . LYS A 1 149 ? 10.783 -31.034 -0.008 1.00 44.38 149 LYS A N 1
ATOM 1102 C CA . LYS A 1 149 ? 12.086 -31.518 -0.512 1.00 44.38 149 LYS A CA 1
ATOM 1103 C C . LYS A 1 149 ? 12.732 -30.703 -1.651 1.00 44.38 149 LYS A C 1
ATOM 1105 O O . LYS A 1 149 ? 12.371 -30.878 -2.811 1.00 44.38 149 LYS A O 1
ATOM 1110 N N . LEU A 1 150 ? 13.828 -30.010 -1.341 1.00 34.91 150 LEU A N 1
ATOM 1111 C CA . LEU A 1 150 ? 14.919 -29.760 -2.286 1.00 34.91 150 LEU A CA 1
ATOM 1112 C C . LEU A 1 150 ? 16.236 -30.198 -1.644 1.00 34.91 150 LEU A C 1
ATOM 1114 O O . LEU A 1 150 ? 16.603 -29.786 -0.548 1.00 34.91 150 LEU A O 1
ATOM 1118 N N . LYS A 1 151 ? 16.888 -31.131 -2.328 1.00 44.78 151 LYS A N 1
ATOM 1119 C CA . LYS A 1 151 ? 18.094 -31.844 -1.927 1.00 44.78 151 LYS A CA 1
ATOM 1120 C C . LYS A 1 151 ? 19.249 -31.268 -2.732 1.00 44.78 151 LYS A C 1
ATOM 1122 O O . LYS A 1 151 ? 19.415 -31.695 -3.863 1.00 44.78 151 LYS A O 1
ATOM 1127 N N . THR A 1 152 ? 20.039 -30.364 -2.158 1.00 39.28 152 THR A N 1
ATOM 1128 C CA . THR A 1 152 ? 21.447 -30.149 -2.547 1.00 39.28 152 THR A CA 1
ATOM 1129 C C . THR A 1 152 ? 22.127 -29.261 -1.515 1.00 39.28 152 THR A C 1
ATOM 1131 O O . THR A 1 152 ? 21.602 -28.214 -1.152 1.00 39.28 152 THR A O 1
ATOM 1134 N N . GLY A 1 153 ? 23.257 -29.735 -0.993 1.00 43.06 153 GLY A N 1
ATOM 1135 C CA . GLY A 1 153 ? 23.943 -29.133 0.139 1.00 43.06 153 GLY A CA 1
ATOM 1136 C C . GLY A 1 153 ? 24.704 -27.860 -0.202 1.00 43.06 153 GLY A C 1
ATOM 1137 O O . GLY A 1 153 ? 25.340 -27.767 -1.246 1.00 43.06 153 GLY A O 1
ATOM 1138 N N . ASN A 1 154 ? 24.694 -26.925 0.743 1.00 35.78 154 ASN A N 1
ATOM 1139 C CA . ASN A 1 154 ? 25.884 -26.190 1.152 1.00 35.78 154 ASN A CA 1
ATOM 1140 C C . ASN A 1 154 ? 25.616 -25.570 2.532 1.00 35.78 154 ASN A C 1
ATOM 1142 O O . ASN A 1 154 ? 24.538 -25.025 2.760 1.00 35.78 154 ASN A O 1
ATOM 1146 N N . GLN A 1 155 ? 26.550 -25.722 3.470 1.00 38.03 155 GLN A N 1
ATOM 1147 C CA . GLN A 1 155 ? 26.389 -25.260 4.852 1.00 38.03 155 GLN A CA 1
ATOM 1148 C C . GLN A 1 155 ? 26.495 -23.733 4.935 1.00 38.03 155 GLN A C 1
ATOM 1150 O O . GLN A 1 155 ? 27.508 -23.155 4.551 1.00 38.03 155 GLN A O 1
ATOM 1155 N N . ILE A 1 156 ? 25.473 -23.104 5.510 1.00 36.06 156 ILE A N 1
ATOM 1156 C CA . ILE A 1 156 ? 25.523 -21.754 6.083 1.00 36.06 156 ILE A CA 1
ATOM 1157 C C . ILE A 1 156 ? 25.137 -21.924 7.565 1.00 36.06 156 ILE A C 1
ATOM 1159 O O . ILE A 1 156 ? 24.203 -22.685 7.838 1.00 36.06 156 ILE A O 1
ATOM 1163 N N . PRO A 1 157 ? 25.828 -21.294 8.538 1.00 37.06 157 PRO A N 1
ATOM 1164 C CA . PRO A 1 157 ? 25.468 -21.401 9.950 1.00 37.06 157 PRO A CA 1
ATOM 1165 C C . PRO A 1 157 ? 24.123 -20.706 10.197 1.00 37.06 157 PRO A C 1
ATOM 1167 O O . PRO A 1 157 ? 24.033 -19.486 10.318 1.00 37.06 157 PRO A O 1
ATOM 1170 N N . HIS A 1 158 ? 23.066 -21.516 10.228 1.00 39.34 158 HIS A N 1
ATOM 1171 C CA . HIS A 1 158 ? 21.703 -21.104 10.521 1.00 39.34 158 HIS A CA 1
ATOM 1172 C C . HIS A 1 158 ? 21.591 -20.686 11.992 1.00 39.34 158 HIS A C 1
ATOM 1174 O O . HIS A 1 158 ? 21.793 -21.487 12.905 1.00 39.34 158 HIS A O 1
ATOM 1180 N N . GLN A 1 159 ? 21.222 -19.424 12.201 1.00 46.69 159 GLN A N 1
ATOM 1181 C CA . GLN A 1 159 ? 20.553 -18.959 13.411 1.00 46.69 159 GLN A CA 1
ATOM 1182 C C . GLN A 1 159 ? 19.342 -19.874 13.692 1.00 46.69 159 GLN A C 1
ATOM 1184 O O . GLN A 1 159 ? 18.729 -20.347 12.738 1.00 46.69 159 GLN A O 1
ATOM 1189 N N . GLN A 1 160 ? 19.051 -20.155 14.968 1.00 43.75 160 GLN A N 1
ATOM 1190 C CA . GLN A 1 160 ? 18.064 -21.133 15.457 1.00 43.75 160 GLN A CA 1
ATOM 1191 C C . GLN A 1 160 ? 16.718 -21.083 14.709 1.00 43.75 160 GLN A C 1
ATOM 1193 O O . GLN A 1 160 ? 15.805 -20.360 15.091 1.00 43.75 160 GLN A O 1
ATOM 1198 N N . PHE A 1 161 ? 16.589 -21.877 13.647 1.00 41.81 161 PHE A N 1
ATOM 1199 C CA . PHE A 1 161 ? 15.321 -22.076 12.960 1.00 41.81 161 PHE A CA 1
ATOM 1200 C C . PHE A 1 161 ? 14.470 -23.067 13.753 1.00 41.81 161 PHE A C 1
ATOM 1202 O O . PHE A 1 161 ? 14.981 -24.084 14.227 1.00 41.81 161 PHE A O 1
ATOM 1209 N N . PHE A 1 162 ? 13.186 -22.729 13.882 1.00 47.59 162 PHE A N 1
ATOM 1210 C CA . PHE A 1 162 ? 12.094 -23.513 14.458 1.00 47.59 162 PHE A CA 1
ATOM 1211 C C . PHE A 1 162 ? 12.327 -25.027 14.347 1.00 47.59 162 PHE A C 1
ATOM 1213 O O . PHE A 1 162 ? 12.136 -25.630 13.288 1.00 47.59 162 PHE A O 1
ATOM 1220 N N . GLN A 1 163 ? 12.744 -25.649 15.452 1.00 56.75 163 GLN A N 1
ATOM 1221 C CA . GLN A 1 163 ? 12.763 -27.103 15.547 1.00 56.75 163 GLN A CA 1
ATOM 1222 C C . GLN A 1 163 ? 11.312 -27.569 15.610 1.00 56.75 163 GLN A C 1
ATOM 1224 O O . GLN A 1 163 ? 10.575 -27.197 16.525 1.00 56.75 163 GLN A O 1
ATOM 1229 N N . GLN A 1 164 ? 10.893 -28.348 14.611 1.00 52.62 164 GLN A N 1
ATOM 1230 C CA . GLN A 1 164 ? 9.580 -28.977 14.646 1.00 52.62 164 GLN A CA 1
ATOM 1231 C C . GLN A 1 164 ? 9.503 -29.864 15.895 1.00 52.62 164 GLN A C 1
ATOM 1233 O O . GLN A 1 164 ? 10.435 -30.641 16.127 1.00 52.62 164 GLN A O 1
ATOM 1238 N N . PRO A 1 165 ? 8.436 -29.750 16.705 1.00 64.75 165 PRO A N 1
ATOM 1239 C CA . PRO A 1 165 ? 8.313 -30.527 17.926 1.00 64.75 165 PRO A CA 1
ATOM 1240 C C . PRO A 1 165 ? 8.371 -32.016 17.585 1.00 64.75 165 PRO A C 1
ATOM 1242 O O . PRO A 1 165 ? 7.567 -32.526 16.807 1.00 64.75 165 PRO A O 1
ATOM 1245 N N . THR A 1 166 ? 9.342 -32.721 18.166 1.00 75.12 166 THR A N 1
ATOM 1246 C CA . THR A 1 166 ? 9.555 -34.153 17.889 1.00 75.12 166 THR A CA 1
ATOM 1247 C C . THR A 1 166 ? 8.609 -35.055 18.679 1.00 75.12 166 THR A C 1
ATOM 1249 O O . THR A 1 166 ? 8.540 -36.261 18.441 1.00 75.12 166 THR A O 1
ATOM 1252 N N . SER A 1 167 ? 7.852 -34.479 19.617 1.00 83.69 167 SER A N 1
ATOM 1253 C CA . SER A 1 167 ? 6.894 -35.194 20.449 1.00 83.69 167 SER A CA 1
ATOM 1254 C C . SER A 1 167 ? 5.661 -34.349 20.768 1.00 83.69 167 SER A C 1
ATOM 1256 O O . SER A 1 167 ? 5.714 -33.120 20.822 1.00 83.69 167 SER A O 1
ATOM 1258 N N . VAL A 1 168 ? 4.547 -35.029 21.054 1.00 72.44 168 VAL A N 1
ATOM 1259 C CA . VAL A 1 168 ? 3.283 -34.400 21.479 1.00 72.44 168 VAL A CA 1
ATOM 1260 C C . VAL A 1 168 ? 3.465 -33.589 22.771 1.00 72.44 168 VAL A C 1
ATOM 1262 O O . VAL A 1 168 ? 2.871 -32.525 22.924 1.00 72.44 168 VAL A O 1
ATOM 1265 N N . ALA A 1 169 ? 4.324 -34.053 23.684 1.00 74.00 169 ALA A N 1
ATOM 1266 C CA . ALA A 1 169 ? 4.640 -33.340 24.922 1.00 74.00 169 ALA A CA 1
ATOM 1267 C C . ALA A 1 169 ? 5.380 -32.017 24.656 1.00 74.00 169 ALA A C 1
ATOM 1269 O O . ALA A 1 169 ? 5.097 -31.001 25.291 1.00 74.00 169 ALA A O 1
ATOM 1270 N N . GLU A 1 170 ? 6.294 -32.014 23.685 1.00 74.69 170 GLU A N 1
ATOM 1271 C CA . GLU A 1 170 ? 7.036 -30.820 23.281 1.00 74.69 170 GLU A CA 1
ATOM 1272 C C . GLU A 1 170 ? 6.132 -29.820 22.550 1.00 74.69 170 GLU A C 1
ATOM 1274 O O . GLU A 1 170 ? 6.161 -28.632 22.865 1.00 74.69 170 GLU A O 1
ATOM 1279 N N . ALA A 1 171 ? 5.246 -30.300 21.669 1.00 70.50 171 ALA A N 1
ATOM 1280 C CA . ALA A 1 171 ? 4.227 -29.468 21.026 1.00 70.50 171 ALA A CA 1
ATOM 1281 C C . ALA A 1 171 ? 3.304 -28.800 22.061 1.00 70.50 171 ALA A C 1
ATOM 1283 O O . ALA A 1 171 ? 3.065 -27.595 21.997 1.00 70.50 171 ALA A O 1
ATOM 1284 N N . ALA A 1 172 ? 2.845 -29.549 23.070 1.00 73.06 172 ALA A N 1
ATOM 1285 C CA . ALA A 1 172 ? 2.024 -29.003 24.149 1.00 73.06 172 ALA 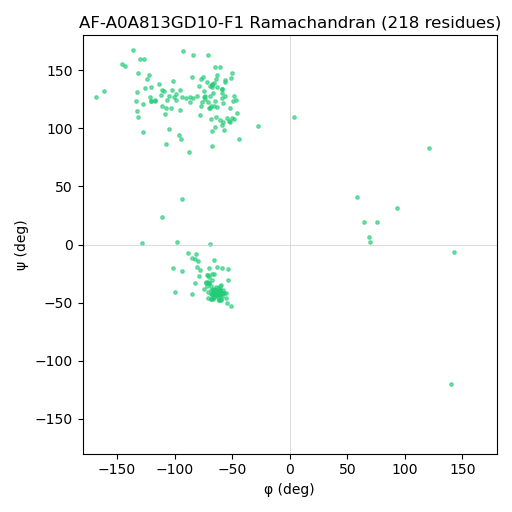A CA 1
ATOM 1286 C C . ALA A 1 172 ? 2.762 -27.917 24.952 1.00 73.06 172 ALA A C 1
ATOM 1288 O O . ALA A 1 172 ? 2.167 -26.894 25.294 1.00 73.06 172 ALA A O 1
ATOM 1289 N N . SER A 1 173 ? 4.061 -28.102 25.2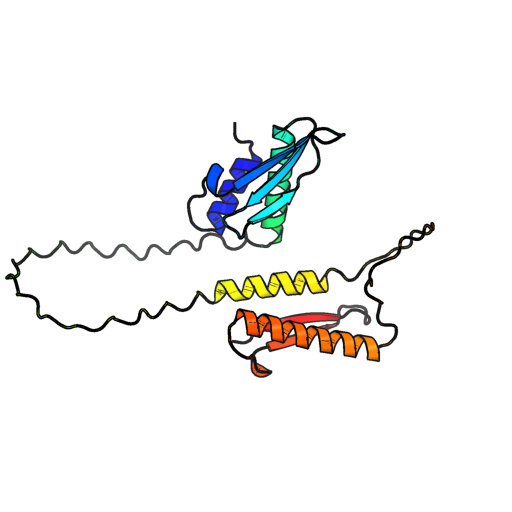15 1.00 77.25 173 SER A N 1
ATOM 1290 C CA . SER A 1 173 ? 4.892 -27.102 25.897 1.00 77.25 173 SER A CA 1
ATOM 1291 C C . SER A 1 173 ? 5.098 -25.838 25.052 1.00 77.25 173 SER A C 1
ATOM 1293 O O . SER A 1 173 ? 4.953 -24.730 25.572 1.00 77.25 173 SER A O 1
ATOM 1295 N N . GLN A 1 174 ? 5.352 -25.984 23.747 1.00 77.75 174 GLN A N 1
ATOM 1296 C CA . GLN A 1 174 ? 5.469 -24.853 22.820 1.00 77.75 174 GLN A CA 1
ATOM 1297 C C . GLN A 1 174 ? 4.160 -24.047 22.747 1.00 77.75 174 GLN A C 1
ATOM 1299 O O . GLN A 1 174 ? 4.193 -22.819 22.838 1.00 77.75 174 GLN A O 1
ATOM 1304 N N . ILE A 1 175 ? 3.003 -24.720 22.696 1.00 75.44 175 ILE A N 1
ATOM 1305 C CA . ILE A 1 175 ? 1.680 -24.072 22.722 1.00 75.44 175 ILE A CA 1
ATOM 1306 C C . ILE A 1 175 ? 1.452 -23.324 24.045 1.00 75.44 175 ILE A C 1
ATOM 1308 O O . ILE A 1 175 ? 0.936 -22.205 24.041 1.00 75.44 175 ILE A O 1
ATOM 1312 N N . ALA A 1 176 ? 1.841 -23.907 25.185 1.00 77.69 176 ALA A N 1
ATOM 1313 C CA . ALA A 1 176 ? 1.710 -23.248 26.487 1.00 77.69 176 ALA A CA 1
ATOM 1314 C C . ALA A 1 176 ? 2.539 -21.952 26.555 1.00 77.69 176 ALA A C 1
ATOM 1316 O O . ALA A 1 176 ? 2.042 -20.922 27.017 1.00 77.69 176 ALA A O 1
ATOM 1317 N N . ASN A 1 177 ? 3.770 -21.983 26.034 1.00 82.75 177 ASN A N 1
ATOM 1318 C CA . ASN A 1 177 ? 4.639 -20.808 25.960 1.00 82.75 177 ASN A CA 1
ATOM 1319 C C . ASN A 1 177 ? 4.081 -19.738 25.010 1.00 82.75 177 ASN A C 1
ATOM 1321 O O . ASN A 1 177 ? 4.073 -18.558 25.360 1.00 82.75 177 ASN A O 1
ATOM 1325 N N . ALA A 1 178 ? 3.550 -20.136 23.849 1.00 78.31 178 ALA A N 1
ATOM 1326 C CA . ALA A 1 178 ? 2.922 -19.217 22.900 1.00 78.31 178 ALA A CA 1
ATOM 1327 C C . ALA A 1 178 ? 1.717 -18.486 23.519 1.00 78.31 178 ALA A C 1
ATOM 1329 O O . ALA A 1 178 ? 1.615 -17.264 23.410 1.00 78.31 178 ALA A O 1
ATOM 1330 N N . LYS A 1 179 ? 0.858 -19.205 24.256 1.00 82.25 179 LYS A N 1
ATOM 1331 C CA . LYS A 1 179 ? -0.267 -18.606 24.998 1.00 82.25 179 LYS A CA 1
ATOM 1332 C C . LYS A 1 179 ? 0.202 -17.604 26.055 1.00 82.25 179 LYS A C 1
ATOM 1334 O O . LYS A 1 179 ? -0.384 -16.532 26.185 1.00 82.25 179 LYS A O 1
ATOM 1339 N N . GLY A 1 180 ? 1.265 -17.931 26.794 1.00 85.25 180 GLY A N 1
ATOM 1340 C CA . GLY A 1 180 ? 1.855 -17.030 27.787 1.00 85.25 180 GLY A CA 1
ATOM 1341 C C . GLY A 1 180 ? 2.389 -15.736 27.168 1.00 85.25 180 GLY A C 1
ATOM 1342 O O . GLY A 1 180 ? 2.090 -14.649 27.664 1.00 85.25 180 GLY A O 1
ATOM 1343 N N . ASN A 1 181 ? 3.119 -15.849 26.056 1.00 85.38 181 ASN A N 1
ATOM 1344 C CA . ASN A 1 181 ? 3.654 -14.701 25.323 1.00 85.38 181 ASN A CA 1
ATOM 1345 C C . ASN A 1 181 ? 2.537 -13.812 24.765 1.00 85.38 181 ASN A C 1
ATOM 1347 O O . ASN A 1 181 ? 2.593 -12.593 24.924 1.00 85.38 181 ASN A O 1
ATOM 1351 N N . LEU A 1 182 ? 1.496 -14.419 24.185 1.00 83.00 182 LEU A N 1
ATOM 1352 C CA . LEU A 1 182 ? 0.347 -13.689 23.661 1.00 83.00 182 LEU A CA 1
ATOM 1353 C C . LEU A 1 182 ? -0.370 -12.904 24.769 1.00 83.00 182 LEU A C 1
ATOM 1355 O O . LEU A 1 182 ? -0.594 -11.705 24.631 1.00 83.00 182 LEU A O 1
ATOM 1359 N N . ASN A 1 183 ? -0.647 -13.538 25.912 1.00 84.19 183 ASN A N 1
ATOM 1360 C CA . ASN A 1 183 ? -1.281 -12.861 27.047 1.00 84.19 183 ASN A CA 1
ATOM 1361 C C . ASN A 1 183 ? -0.442 -11.692 27.580 1.00 84.19 183 ASN A C 1
ATOM 1363 O O . ASN A 1 183 ? -1.000 -10.646 27.921 1.00 84.19 183 ASN A O 1
ATOM 1367 N N . GLN A 1 184 ? 0.888 -11.833 27.638 1.00 86.62 184 GLN A N 1
ATOM 1368 C CA . GLN A 1 184 ? 1.769 -10.733 28.042 1.00 86.62 184 GLN A CA 1
ATOM 1369 C C . GLN A 1 184 ? 1.715 -9.563 27.059 1.00 86.62 184 GLN A C 1
ATOM 1371 O O . GLN A 1 184 ? 1.711 -8.407 27.485 1.00 86.62 184 GLN A O 1
ATOM 1376 N N . LEU A 1 185 ? 1.671 -9.851 25.759 1.00 84.31 185 LEU A N 1
ATOM 1377 C CA . LEU A 1 185 ? 1.634 -8.830 24.722 1.00 84.31 185 LEU A CA 1
ATOM 1378 C C . LEU A 1 185 ? 0.310 -8.062 24.740 1.00 84.31 185 LEU A C 1
ATOM 1380 O O . LEU A 1 185 ? 0.318 -6.832 24.796 1.00 84.31 185 LEU A O 1
ATOM 1384 N N . ILE A 1 186 ? -0.820 -8.771 24.816 1.00 84.88 186 ILE A N 1
ATOM 1385 C CA . ILE A 1 186 ? -2.142 -8.136 24.890 1.00 84.88 186 ILE A CA 1
ATOM 1386 C C . ILE A 1 186 ? -2.286 -7.342 26.200 1.00 84.88 186 ILE A C 1
ATOM 1388 O O . ILE A 1 186 ? -2.785 -6.218 26.180 1.00 84.88 186 ILE A O 1
ATOM 1392 N N . SER A 1 187 ? -1.780 -7.855 27.330 1.00 87.81 187 SER A N 1
ATOM 1393 C CA . SER A 1 187 ? -1.797 -7.115 28.606 1.00 87.81 187 SER A CA 1
ATOM 1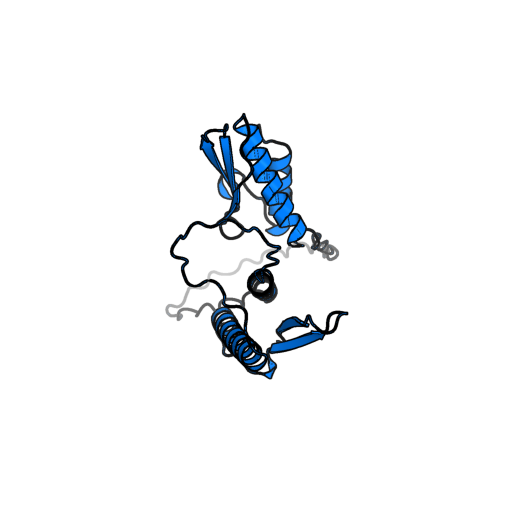394 C C . SER A 1 187 ? -0.999 -5.805 28.526 1.00 87.81 187 SER A C 1
ATOM 1396 O O . SER A 1 187 ? -1.444 -4.773 29.030 1.00 87.81 187 SER A O 1
ATOM 1398 N N . LYS A 1 188 ? 0.164 -5.814 27.854 1.00 85.38 188 LYS A N 1
ATOM 1399 C CA . LYS A 1 188 ? 0.957 -4.596 27.607 1.00 85.38 188 LYS A CA 1
ATOM 1400 C C . LYS A 1 188 ? 0.213 -3.603 26.718 1.00 85.38 188 LYS A C 1
ATOM 1402 O O . LYS A 1 188 ? 0.222 -2.414 27.020 1.00 85.38 188 LYS A O 1
ATOM 1407 N N . LEU A 1 189 ? -0.440 -4.084 25.659 1.00 82.69 189 LEU A N 1
ATOM 1408 C CA . LEU A 1 189 ? -1.183 -3.248 24.714 1.00 82.69 189 LEU A CA 1
ATOM 1409 C C . LEU A 1 189 ? -2.415 -2.593 25.362 1.00 82.69 189 LEU A C 1
ATOM 1411 O O . LEU A 1 189 ? -2.709 -1.430 25.102 1.00 82.69 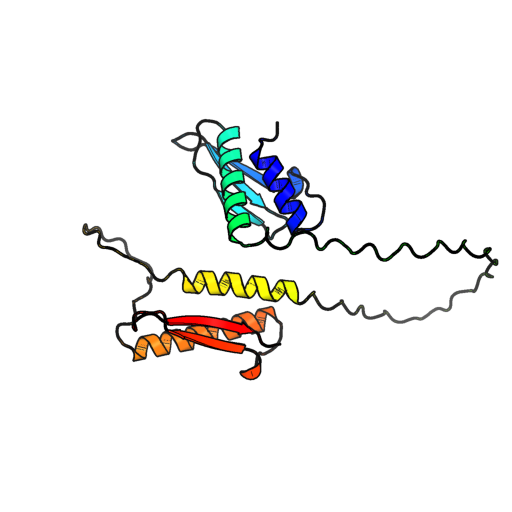189 LEU A O 1
ATOM 1415 N N . LEU A 1 190 ? -3.118 -3.328 26.229 1.00 85.06 190 LEU A N 1
ATOM 1416 C CA . LEU A 1 190 ? -4.311 -2.848 26.933 1.00 85.06 190 LEU A CA 1
ATOM 1417 C C . LEU A 1 190 ? -3.999 -2.021 28.187 1.00 85.06 190 LEU A C 1
ATOM 1419 O O . LEU A 1 190 ? -4.906 -1.413 28.753 1.00 85.06 190 LEU A O 1
ATOM 1423 N N . GLY A 1 191 ? -2.750 -2.025 28.660 1.00 89.69 191 GLY A N 1
ATOM 1424 C CA . GLY A 1 191 ? -2.360 -1.347 29.898 1.00 89.69 191 GLY A CA 1
ATOM 1425 C C . GLY A 1 191 ? -3.019 -1.922 31.159 1.00 89.69 191 GLY A C 1
ATOM 1426 O O . GLY A 1 191 ? -3.078 -1.241 32.181 1.00 89.69 191 GLY A O 1
ATOM 1427 N N . ARG A 1 192 ? -3.526 -3.161 31.102 1.00 89.56 192 ARG A N 1
ATOM 1428 C CA . ARG A 1 192 ? -4.130 -3.877 32.237 1.00 89.56 192 ARG A CA 1
ATOM 1429 C C . ARG A 1 192 ? -3.790 -5.363 32.182 1.00 89.56 192 ARG A C 1
ATOM 1431 O O . ARG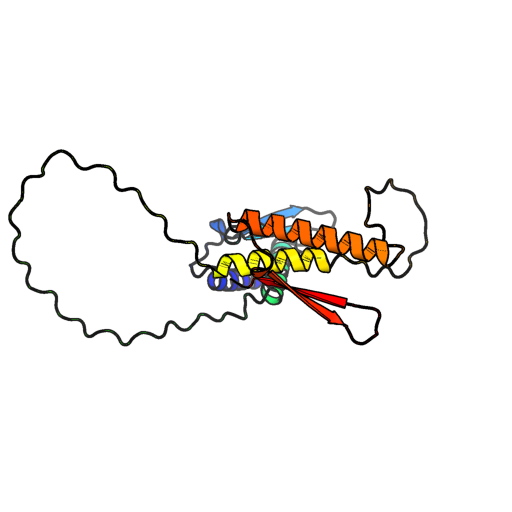 A 1 192 ? -3.557 -5.906 31.106 1.00 89.56 192 ARG A O 1
ATOM 1438 N N . SER A 1 193 ? -3.774 -6.018 33.339 1.00 89.12 193 SER A N 1
ATOM 1439 C CA . SER A 1 193 ? -3.669 -7.476 33.417 1.00 89.12 193 SER A CA 1
ATOM 1440 C C . SER A 1 193 ? -4.931 -8.127 32.855 1.00 89.12 193 SER A C 1
ATOM 1442 O O . SER A 1 193 ? -6.033 -7.679 33.169 1.00 89.12 193 SER A O 1
ATOM 1444 N N . LEU A 1 194 ? -4.758 -9.166 32.040 1.00 88.88 194 LEU A N 1
ATOM 1445 C CA . LEU A 1 194 ? -5.843 -10.027 31.575 1.00 88.88 194 LEU A CA 1
ATOM 1446 C C . LEU A 1 194 ? -5.961 -11.255 32.469 1.00 88.88 194 LEU A C 1
ATOM 1448 O O . LEU A 1 194 ? -4.963 -11.930 32.736 1.00 88.88 194 LEU A O 1
ATOM 1452 N N . ASP A 1 195 ? -7.184 -11.565 32.874 1.00 89.69 195 ASP A N 1
ATOM 1453 C CA . ASP A 1 195 ? -7.514 -12.796 33.569 1.00 89.69 195 ASP A CA 1
ATOM 1454 C C . ASP A 1 195 ? -7.952 -13.878 32.576 1.00 89.69 195 ASP A C 1
ATOM 1456 O O . ASP A 1 195 ? -8.255 -13.634 31.408 1.00 89.69 195 ASP A O 1
ATOM 1460 N N . LYS A 1 196 ? -8.018 -15.128 33.046 1.00 82.81 196 LYS A N 1
ATOM 1461 C CA . LYS A 1 196 ? -8.435 -16.276 32.218 1.00 82.81 196 LYS A CA 1
ATOM 1462 C C . LYS A 1 196 ? -9.853 -16.119 31.641 1.00 82.81 196 LYS A C 1
ATOM 1464 O O . LYS A 1 196 ? -10.188 -16.802 30.682 1.00 82.81 196 LYS A O 1
ATOM 1469 N N . ALA A 1 197 ? -10.677 -15.260 32.239 1.00 87.88 197 ALA A N 1
ATOM 1470 C CA . ALA A 1 197 ? -12.023 -14.963 31.762 1.00 87.88 197 ALA A CA 1
ATOM 1471 C C . ALA A 1 197 ? -12.039 -14.009 30.554 1.00 87.88 197 ALA A C 1
ATOM 1473 O O . ALA A 1 197 ? -13.013 -14.018 29.811 1.00 87.88 197 ALA A O 1
ATOM 1474 N N . ASP A 1 198 ? -10.973 -13.229 30.343 1.00 86.94 198 ASP A N 1
ATOM 1475 C CA . ASP A 1 198 ? -10.921 -12.217 29.283 1.00 86.94 198 ASP A CA 1
ATOM 1476 C C . ASP A 1 198 ? -10.488 -12.788 27.920 1.00 86.94 198 ASP A C 1
ATOM 1478 O O . ASP A 1 198 ? -10.560 -12.100 26.901 1.00 86.94 198 ASP A O 1
ATOM 1482 N N . VAL A 1 199 ? -9.986 -14.029 27.878 1.00 85.56 199 VAL A N 1
ATOM 1483 C CA . VAL A 1 199 ? -9.446 -14.648 26.658 1.00 85.56 199 VAL A CA 1
ATOM 1484 C C . VAL A 1 199 ? -10.010 -16.051 26.486 1.00 85.56 199 VAL A C 1
ATOM 1486 O O . VAL A 1 199 ? -9.706 -16.964 27.257 1.00 85.56 199 VAL A O 1
ATOM 1489 N N . GLU A 1 200 ? -10.793 -16.240 25.430 1.00 85.44 200 GLU A N 1
ATOM 1490 C CA . GLU A 1 200 ? -11.315 -17.540 25.030 1.00 85.44 200 GLU A CA 1
ATOM 1491 C C . GLU A 1 200 ? -10.447 -18.117 23.907 1.00 85.44 200 GLU A C 1
ATOM 1493 O O . GLU A 1 200 ? -10.231 -17.488 22.871 1.00 85.44 200 GLU A O 1
ATOM 1498 N N . PHE A 1 201 ? -9.926 -19.326 24.122 1.00 83.25 201 PHE A N 1
ATOM 1499 C CA . PHE A 1 201 ? -9.153 -20.062 23.124 1.00 83.25 201 PHE A CA 1
ATOM 1500 C C . PHE A 1 201 ? -10.001 -21.214 22.598 1.00 83.25 201 PHE A C 1
ATOM 1502 O O . PHE A 1 201 ? -10.326 -22.129 23.358 1.00 83.25 201 PHE A O 1
ATOM 1509 N N . THR A 1 202 ? -10.304 -21.197 21.305 1.00 82.44 202 THR A N 1
ATOM 1510 C CA . THR A 1 202 ? -11.028 -22.275 20.629 1.00 82.44 202 THR A CA 1
ATOM 1511 C C . THR A 1 202 ? -10.049 -23.051 19.759 1.00 82.44 202 THR A C 1
ATOM 1513 O O . THR A 1 202 ? -9.358 -22.471 18.927 1.00 82.44 202 THR A O 1
ATOM 1516 N N . ALA A 1 203 ? -9.966 -24.365 19.959 1.00 81.19 203 ALA A N 1
ATOM 1517 C CA . ALA A 1 203 ? -9.227 -25.255 19.070 1.00 81.19 203 ALA A CA 1
ATOM 1518 C C . ALA A 1 203 ? -10.233 -25.993 18.186 1.00 81.19 203 ALA A C 1
ATOM 1520 O O . ALA A 1 203 ? -11.074 -26.733 18.697 1.00 81.19 203 ALA A O 1
ATOM 1521 N N . ASN A 1 204 ? -10.150 -25.782 16.877 1.00 82.00 204 ASN A N 1
ATOM 1522 C CA . ASN A 1 204 ? -10.958 -26.477 15.888 1.00 82.00 204 ASN A CA 1
ATOM 1523 C C . ASN A 1 204 ? -10.116 -27.584 15.250 1.00 82.00 204 ASN A C 1
ATOM 1525 O O . ASN A 1 204 ? -9.017 -27.340 14.755 1.00 82.00 204 ASN A O 1
ATOM 1529 N N . GLU A 1 205 ? -10.626 -28.811 15.257 1.00 82.44 205 GLU A N 1
ATOM 1530 C CA . GLU A 1 205 ? -10.006 -29.919 14.533 1.00 82.44 205 GLU A CA 1
ATOM 1531 C C . GLU A 1 205 ? -10.334 -29.778 13.040 1.00 82.44 205 GLU A C 1
ATOM 1533 O O . GLU A 1 205 ? -11.503 -29.773 12.643 1.00 82.44 205 GLU A O 1
ATOM 1538 N N . LEU A 1 206 ? -9.308 -29.628 12.202 1.00 79.06 206 LEU A N 1
ATOM 1539 C CA . LEU A 1 206 ? -9.483 -29.600 10.754 1.00 79.06 206 LEU A CA 1
ATOM 1540 C C . LEU A 1 206 ? -9.702 -31.035 10.248 1.00 79.06 206 LEU A C 1
ATOM 1542 O O . LEU A 1 206 ? -9.111 -31.994 10.750 1.00 79.06 206 LEU A O 1
ATOM 1546 N N . GLN A 1 207 ? -10.574 -31.201 9.246 1.00 70.81 207 GLN A N 1
ATOM 1547 C CA . GLN A 1 207 ? -10.885 -32.511 8.662 1.00 70.81 207 GLN A CA 1
ATOM 1548 C C . GLN A 1 207 ? -9.602 -33.216 8.195 1.00 70.81 207 GLN A C 1
ATOM 1550 O O . GLN A 1 207 ? -8.994 -32.824 7.203 1.00 70.81 207 GLN A O 1
ATOM 1555 N N . GLY A 1 208 ? -9.206 -34.276 8.905 1.00 78.50 208 GLY A N 1
ATOM 1556 C CA . GLY A 1 208 ? -7.971 -35.016 8.627 1.00 78.50 208 GLY A CA 1
ATOM 1557 C C . GLY A 1 208 ? -7.218 -35.513 9.864 1.00 78.50 208 GLY A C 1
ATOM 1558 O O . GLY A 1 208 ? -6.247 -36.250 9.703 1.00 78.50 208 GLY A O 1
ATOM 1559 N N . GLY A 1 209 ? -7.651 -35.141 11.076 1.00 67.50 209 GLY A N 1
ATOM 1560 C CA . GLY A 1 209 ? -7.193 -35.719 12.351 1.00 67.50 209 GLY A CA 1
ATOM 1561 C C . GLY A 1 209 ? -5.754 -35.387 12.759 1.00 67.50 209 GLY A C 1
ATOM 1562 O O . GLY A 1 209 ? -5.282 -35.881 13.778 1.00 67.50 209 GLY A O 1
ATOM 1563 N N . ASN A 1 210 ? -5.044 -34.572 11.972 1.00 75.62 210 ASN A N 1
ATOM 1564 C CA . ASN A 1 210 ? -3.639 -34.225 12.207 1.00 75.62 210 ASN A CA 1
ATOM 1565 C C . ASN A 1 210 ? -3.370 -32.712 12.202 1.00 75.62 210 ASN A C 1
ATOM 1567 O O . ASN A 1 210 ? -2.219 -32.309 12.347 1.00 75.62 210 ASN A O 1
ATOM 1571 N N . GLU A 1 211 ? -4.395 -31.876 12.026 1.00 74.25 211 GLU A N 1
ATOM 1572 C CA . GLU A 1 211 ? -4.241 -30.423 11.952 1.00 74.25 211 GLU A CA 1
ATOM 1573 C C . GLU A 1 211 ? -5.277 -29.746 12.855 1.00 74.25 211 GLU A C 1
ATOM 1575 O O . GLU A 1 211 ? -6.461 -30.091 12.839 1.00 74.25 211 GLU A O 1
ATOM 1580 N N . PHE A 1 212 ? -4.810 -28.811 13.680 1.00 74.25 212 PHE A N 1
ATOM 1581 C CA . PHE A 1 212 ? -5.632 -28.058 14.620 1.00 74.25 212 PHE A CA 1
ATOM 1582 C C . PHE A 1 212 ? -5.501 -26.578 14.294 1.00 74.25 212 PHE A C 1
ATOM 1584 O O . PHE A 1 212 ? -4.397 -26.036 14.313 1.00 74.25 212 PHE A O 1
ATOM 1591 N N . ASP A 1 213 ? -6.630 -25.931 14.038 1.00 77.31 213 ASP A N 1
ATOM 1592 C CA . ASP A 1 213 ? -6.711 -24.484 13.912 1.00 77.31 213 ASP A CA 1
ATOM 1593 C C . ASP A 1 213 ? -7.002 -23.891 15.295 1.00 77.31 213 ASP A C 1
ATOM 1595 O O . ASP A 1 213 ? -7.923 -24.328 15.991 1.00 77.31 213 ASP A O 1
ATOM 1599 N N . CYS A 1 214 ? -6.178 -22.944 15.738 1.00 75.50 214 CYS A N 1
ATOM 1600 C CA . CYS A 1 214 ? -6.338 -22.298 17.038 1.00 75.50 214 CYS A CA 1
ATOM 1601 C C . CYS A 1 214 ? -6.813 -20.860 16.829 1.00 75.50 214 CYS A C 1
ATOM 1603 O O . CYS A 1 214 ? -6.042 -20.022 16.371 1.00 75.50 214 CYS A O 1
ATOM 1605 N N . ASP A 1 215 ? -8.049 -20.564 17.228 1.00 80.31 215 ASP A N 1
ATOM 1606 C CA . ASP A 1 215 ? -8.599 -19.208 17.242 1.00 80.31 215 ASP A CA 1
ATOM 1607 C C . ASP A 1 215 ? -8.578 -18.667 18.679 1.00 80.31 215 ASP A C 1
ATOM 1609 O O . ASP A 1 215 ? -8.948 -19.357 19.635 1.00 80.31 215 ASP A O 1
ATOM 1613 N N . ALA A 1 216 ? -8.102 -17.435 18.850 1.00 79.00 216 ALA A N 1
ATOM 1614 C CA . ALA A 1 216 ? -8.098 -16.747 20.134 1.00 79.00 216 ALA A CA 1
ATOM 1615 C C . ALA A 1 216 ? -8.980 -15.505 20.031 1.00 79.00 216 ALA A C 1
ATOM 1617 O O . ALA A 1 216 ? -8.747 -14.628 19.196 1.00 79.00 216 ALA A O 1
ATOM 1618 N N . ARG A 1 217 ? -9.978 -15.415 20.911 1.00 82.75 217 ARG A N 1
ATOM 1619 C CA . ARG A 1 217 ? -10.928 -14.310 20.941 1.00 82.75 217 ARG A CA 1
ATOM 1620 C C . ARG A 1 217 ? -10.882 -13.613 22.291 1.00 82.75 217 ARG A C 1
ATOM 1622 O O . ARG A 1 217 ? -11.011 -14.238 23.341 1.00 82.75 217 ARG A O 1
ATOM 1629 N N . LEU A 1 218 ? -10.702 -12.297 22.250 1.00 84.69 218 LEU A N 1
ATOM 1630 C CA . LEU A 1 218 ? -10.781 -11.456 23.435 1.00 84.69 218 LEU A CA 1
ATOM 1631 C C . LEU A 1 218 ? -12.259 -11.267 23.809 1.00 84.69 218 LEU A C 1
ATOM 1633 O O . LEU A 1 218 ? -13.055 -10.806 22.987 1.00 84.69 218 LEU A O 1
ATOM 1637 N N . VAL A 1 219 ? -12.612 -11.643 25.033 1.00 83.06 219 VAL A N 1
ATOM 1638 C CA . VAL A 1 219 ? -13.951 -11.523 25.612 1.00 83.06 219 VAL A CA 1
ATOM 1639 C C . VAL A 1 219 ? -13.876 -10.401 26.646 1.00 83.06 219 VAL A C 1
ATOM 1641 O O . VAL A 1 219 ? -13.560 -10.646 27.803 1.00 83.06 219 VAL A O 1
ATOM 1644 N N . VAL A 1 220 ? -14.075 -9.153 26.210 1.00 68.56 220 VAL A N 1
ATOM 1645 C CA . VAL A 1 220 ? -14.132 -7.968 27.096 1.00 68.56 220 VAL A CA 1
ATOM 1646 C C . VAL A 1 220 ? -15.532 -7.393 27.118 1.00 68.56 220 VAL A C 1
ATOM 1648 O O . VAL A 1 220 ? -16.127 -7.306 26.019 1.00 68.56 220 VAL A O 1
#

Secondary structure (DSSP, 8-state):
---HHHHHHHHHHHHHHSS---HHHHEEEEEEEETTEEEEEEEEGGGTSEEEEPPPBSSHHHHHHHHHHHHHHHHHHTTTTSS-------------PPPPP------PPPPS--PPP--PPPPPPTHHHHHHHHHHHHHHHH-S------------------PPPSSHHHHHHHHHHHHHHHHHHHHHHHTSPPPTTSEEEEEEEPTTSS-EEEEEEE--